Protein AF-B6WT79-F1 (afdb_monomer_lite)

Organism: NCBI:txid411464

pLDDT: mean 93.06, std 8.42, range [44.38, 98.56]

Secondary structure (DSSP, 8-state):
------SEEEEE--TT--EEEE-S--SSTTSEEEEEE-TT-SS--EEPPBTTTEEEEE-TTSS-EEEEEPTTSS-TT-EEEEEE---S-------SSSPP-HHHHHHHHHHHHHHHHHHHHHHHHS----TT----HHHHHHHHHHHHHHHHHHHHHHHHHHHHHHHHHHHHHHHHHHHHHHHHHHHHHHHHT-

Foldseek 3Di:
DDDLFPQKDKDQAAPPDFKDWFQAFDPDFPQKWKKKDAQPDDPDIGTDDEPPAWTWDHDPVRRGTMIGGDPPSDDGRIMMMIGGRQDPDQDDDDDPPDDDPVVSVVVRVSSVVSVVSSVVVVVVPDDDDDPPDPDDPVVVVVVVVVVVVVVVVVVVVVVVVVVVVVVVVVVVVVVVVVVVVVVVVVVVVVVVVD

Structure (mmCIF, N/CA/C/O backbone):
data_AF-B6WT79-F1
#
_entry.id   AF-B6WT79-F1
#
loop_
_atom_site.group_PDB
_atom_site.id
_atom_site.type_symbol
_atom_site.label_atom_id
_atom_site.label_alt_id
_atom_site.label_comp_id
_atom_site.label_asym_id
_atom_site.label_entity_id
_atom_site.label_seq_id
_atom_site.pdb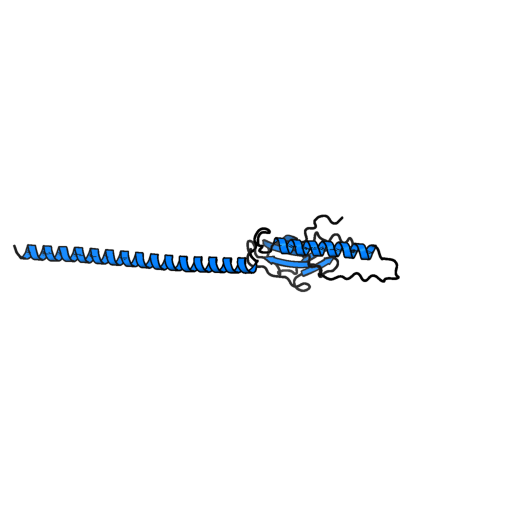x_PDB_ins_code
_atom_site.Cartn_x
_atom_site.Cartn_y
_atom_site.Cartn_z
_atom_site.occupancy
_atom_site.B_iso_or_equiv
_atom_site.auth_seq_id
_atom_site.auth_comp_id
_atom_site.auth_asym_id
_atom_site.auth_atom_id
_atom_site.pdbx_PDB_model_num
ATOM 1 N N . MET A 1 1 ? 4.128 13.963 -24.014 1.00 44.38 1 MET A N 1
ATOM 2 C CA . MET A 1 1 ? 3.237 14.299 -22.878 1.00 44.38 1 MET A CA 1
ATOM 3 C C . MET A 1 1 ? 2.786 12.989 -22.271 1.00 44.38 1 MET A C 1
ATOM 5 O O . MET A 1 1 ? 1.989 12.304 -22.900 1.00 44.38 1 MET A O 1
ATOM 9 N N . ILE A 1 2 ? 3.309 12.625 -21.102 1.00 50.88 2 ILE A N 1
ATOM 10 C CA . ILE A 1 2 ? 2.792 11.475 -20.359 1.00 50.88 2 ILE A CA 1
ATOM 11 C C . ILE A 1 2 ? 1.446 11.916 -19.750 1.00 50.88 2 ILE A C 1
ATOM 13 O O . ILE A 1 2 ? 1.439 12.837 -18.928 1.00 50.88 2 ILE A O 1
ATOM 17 N N . PRO A 1 3 ? 0.292 11.362 -20.172 1.00 58.12 3 PRO A N 1
ATOM 18 C CA . PRO A 1 3 ? -0.975 11.588 -19.472 1.00 58.12 3 PRO A CA 1
ATOM 19 C C . PRO A 1 3 ? -0.857 11.065 -18.035 1.00 58.12 3 PRO A C 1
ATOM 21 O O . PRO A 1 3 ? 0.026 10.265 -17.764 1.00 58.12 3 PRO A O 1
ATOM 24 N N . VAL A 1 4 ? -1.730 11.469 -17.103 1.00 57.84 4 VAL A N 1
ATOM 25 C CA . VAL A 1 4 ? -1.735 10.892 -15.740 1.00 57.84 4 VAL A CA 1
ATOM 26 C C . VAL A 1 4 ? -1.754 9.364 -15.849 1.00 57.84 4 VAL A C 1
ATOM 28 O O . VAL A 1 4 ? -2.774 8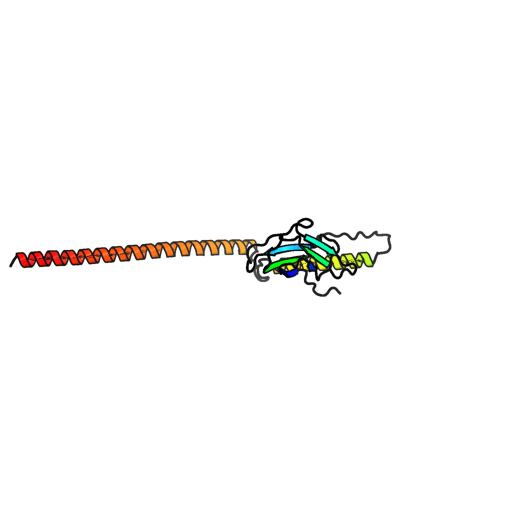.776 -16.216 1.00 57.84 4 VAL A O 1
ATOM 31 N N . GLN A 1 5 ? -0.611 8.727 -15.597 1.00 62.56 5 GLN A N 1
ATOM 32 C CA . GLN A 1 5 ? -0.451 7.297 -15.784 1.00 62.56 5 GLN A CA 1
ATOM 33 C C . GLN A 1 5 ? -0.907 6.643 -14.486 1.00 62.56 5 GLN A C 1
ATOM 35 O O . GLN A 1 5 ? -0.517 7.044 -13.388 1.00 62.56 5 GLN A O 1
ATOM 40 N N . LYS A 1 6 ? -1.797 5.654 -14.589 1.00 76.25 6 LYS A N 1
ATOM 41 C CA . LYS A 1 6 ? -2.096 4.798 -13.442 1.00 76.25 6 LYS A CA 1
ATOM 42 C C . LYS A 1 6 ? -0.824 4.019 -13.129 1.00 76.25 6 LYS A C 1
ATOM 44 O O . LYS A 1 6 ? -0.535 3.074 -13.839 1.00 76.25 6 LYS A O 1
ATOM 49 N N . VAL A 1 7 ? -0.104 4.393 -12.076 1.00 91.88 7 VAL A N 1
ATOM 50 C CA . VAL A 1 7 ? 1.069 3.660 -11.550 1.00 91.88 7 VAL A CA 1
ATOM 51 C C . VAL A 1 7 ? 0.681 2.473 -10.655 1.00 91.88 7 VAL A C 1
ATOM 53 O O . VAL A 1 7 ? 1.536 1.827 -10.064 1.00 91.88 7 VAL A O 1
ATOM 56 N N . LEU A 1 8 ? -0.619 2.186 -10.558 1.00 94.94 8 LEU A N 1
ATOM 57 C CA . LEU A 1 8 ? -1.198 1.063 -9.834 1.00 94.94 8 LEU A CA 1
ATOM 58 C C . LEU A 1 8 ? -2.409 0.533 -10.608 1.00 94.94 8 LEU A C 1
ATOM 60 O O . LEU A 1 8 ? -3.333 1.280 -10.950 1.00 94.94 8 LEU A O 1
ATOM 64 N N . VAL A 1 9 ? -2.428 -0.775 -10.845 1.00 95.81 9 VAL A N 1
ATOM 65 C CA . VAL A 1 9 ? -3.572 -1.502 -11.403 1.00 95.81 9 VAL A CA 1
ATOM 66 C C . VAL A 1 9 ? -3.973 -2.635 -10.465 1.00 95.81 9 VAL A C 1
ATOM 68 O O . VAL A 1 9 ? -3.132 -3.242 -9.804 1.00 95.81 9 VAL A O 1
ATOM 71 N N . ARG A 1 10 ? -5.279 -2.903 -10.387 1.00 96.31 10 ARG A N 1
ATOM 72 C CA . ARG A 1 10 ? -5.834 -4.002 -9.598 1.00 96.31 10 ARG A CA 1
ATOM 73 C C . ARG A 1 10 ? -6.608 -4.958 -10.488 1.00 96.31 10 ARG A C 1
ATOM 75 O O . ARG A 1 10 ? -7.361 -4.513 -11.353 1.00 96.31 10 ARG A O 1
ATOM 82 N N . TYR A 1 11 ? -6.458 -6.247 -10.218 1.00 97.62 11 TYR A N 1
ATOM 83 C CA . TYR A 1 11 ? -7.164 -7.331 -10.888 1.00 97.62 11 TYR A CA 1
ATOM 84 C C . TYR A 1 11 ? -7.840 -8.240 -9.866 1.00 97.62 11 TYR A C 1
ATOM 86 O O . TYR A 1 11 ? -7.349 -8.405 -8.752 1.00 97.62 11 TYR A O 1
ATOM 94 N N . THR A 1 12 ? -8.943 -8.870 -10.261 1.00 97.62 12 THR A N 1
ATOM 95 C CA . THR A 1 12 ? -9.481 -10.030 -9.543 1.00 97.62 12 THR A CA 1
ATOM 96 C C . THR A 1 12 ? -8.892 -11.287 -10.163 1.00 97.62 12 THR A C 1
ATOM 98 O O . THR A 1 12 ? -9.049 -11.524 -11.362 1.00 97.62 12 THR A O 1
ATOM 101 N N . VAL A 1 13 ? -8.206 -12.092 -9.355 1.00 97.75 13 VAL A N 1
ATOM 102 C CA . VAL A 1 13 ? -7.573 -13.326 -9.825 1.00 97.75 13 VAL A CA 1
ATOM 103 C C . VAL A 1 13 ? -8.647 -14.335 -10.200 1.00 97.75 13 VAL A C 1
ATOM 105 O O . VAL A 1 13 ? -9.521 -14.662 -9.400 1.00 97.75 13 VAL A O 1
ATOM 108 N N . THR A 1 14 ? -8.578 -14.840 -11.426 1.00 96.69 14 THR A N 1
ATOM 109 C CA . THR A 1 14 ? -9.485 -15.879 -11.925 1.00 96.69 14 THR A CA 1
ATOM 110 C C . THR A 1 14 ? -8.734 -17.202 -12.004 1.00 96.69 14 THR A C 1
ATOM 112 O O . THR A 1 14 ? -7.553 -17.226 -12.344 1.00 96.69 14 THR A O 1
ATOM 115 N N . ALA A 1 15 ? -9.405 -18.311 -11.686 1.00 94.44 15 ALA A N 1
ATOM 116 C CA . ALA A 1 15 ? -8.795 -19.635 -11.756 1.00 94.44 15 ALA A CA 1
ATOM 117 C C . ALA A 1 15 ? -8.214 -19.903 -13.159 1.00 94.44 15 ALA A C 1
ATOM 119 O O . ALA A 1 15 ? -8.895 -19.706 -14.165 1.00 94.44 15 ALA A O 1
ATOM 120 N N . GLY A 1 16 ? -6.950 -20.331 -13.216 1.00 93.12 16 GLY A N 1
ATOM 121 C CA . GLY A 1 16 ? -6.231 -20.612 -14.463 1.00 93.12 16 GLY A CA 1
ATOM 122 C C . GLY A 1 16 ? -5.691 -19.385 -15.213 1.00 93.12 16 GLY A C 1
ATOM 123 O O . GLY A 1 16 ? -4.993 -19.559 -16.209 1.00 93.12 16 GLY A O 1
ATOM 124 N N . VAL A 1 17 ? -5.962 -18.157 -14.753 1.00 97.50 17 VAL A N 1
ATOM 125 C CA . VAL A 1 17 ? -5.392 -16.931 -15.336 1.00 97.50 17 VAL A CA 1
ATOM 126 C C . VAL A 1 17 ? -4.139 -16.534 -14.563 1.00 97.50 17 VAL A C 1
ATOM 128 O O . VAL A 1 17 ? -4.210 -16.111 -13.408 1.00 97.50 17 VAL A O 1
ATOM 131 N N . LEU A 1 18 ? -2.985 -16.647 -15.220 1.00 97.94 18 LEU A N 1
ATOM 132 C CA . LEU A 1 18 ? -1.682 -16.315 -14.634 1.00 97.94 18 LEU A CA 1
ATOM 133 C C . LEU A 1 18 ? -1.069 -15.036 -15.211 1.00 97.94 18 LEU A C 1
ATOM 135 O O . LEU A 1 18 ? -0.107 -14.522 -14.652 1.00 97.94 18 LEU A O 1
ATOM 139 N N . GLU A 1 19 ? -1.615 -14.509 -16.303 1.00 98.12 19 GLU A N 1
ATOM 140 C CA . GLU A 1 19 ? -1.054 -13.363 -17.011 1.00 98.12 19 GLU A CA 1
ATOM 141 C C . GLU A 1 19 ? -1.882 -12.095 -16.792 1.00 98.12 19 GLU A C 1
ATOM 143 O O . GLU A 1 19 ? -3.091 -12.079 -17.025 1.00 98.12 19 GLU A O 1
ATOM 148 N N . TYR A 1 20 ? -1.212 -11.018 -16.388 1.00 98.19 20 TYR A N 1
ATOM 149 C CA . TYR A 1 20 ? -1.830 -9.743 -16.039 1.00 98.19 20 TYR A CA 1
ATOM 150 C C . TYR A 1 20 ? -1.084 -8.595 -16.715 1.00 98.19 20 TYR A C 1
ATOM 152 O O . TYR A 1 20 ? 0.143 -8.504 -16.642 1.00 98.19 20 TYR A O 1
ATOM 160 N N . ALA A 1 21 ? -1.819 -7.711 -17.389 1.00 96.62 21 ALA A N 1
ATOM 161 C CA . ALA A 1 21 ? -1.228 -6.586 -18.106 1.00 96.62 21 ALA A CA 1
ATOM 162 C C . ALA A 1 21 ? -0.718 -5.502 -17.142 1.00 96.62 21 ALA A C 1
ATOM 164 O O . ALA A 1 21 ? -1.323 -5.229 -16.103 1.00 96.62 21 ALA A O 1
ATOM 165 N N . VAL A 1 22 ? 0.365 -4.835 -17.525 1.00 95.69 22 VAL A N 1
ATOM 166 C CA . VAL A 1 22 ? 0.908 -3.664 -16.835 1.00 95.69 22 VAL A CA 1
ATOM 167 C C . VAL A 1 22 ? 0.682 -2.447 -17.737 1.00 95.69 22 VAL A C 1
ATOM 169 O O . VAL A 1 22 ? 1.324 -2.364 -18.782 1.00 95.69 22 VAL A O 1
ATOM 172 N N . PRO A 1 23 ? -0.250 -1.533 -17.393 1.00 91.81 23 PRO A N 1
ATOM 173 C CA . PRO A 1 23 ? -0.690 -0.447 -18.277 1.00 91.81 23 PRO A CA 1
ATOM 174 C C . PRO A 1 23 ? 0.146 0.841 -18.142 1.00 91.81 23 PRO A C 1
ATOM 176 O O . PRO A 1 23 ? -0.327 1.929 -18.477 1.00 91.81 23 PRO A O 1
ATOM 179 N N . PHE A 1 24 ? 1.348 0.740 -17.584 1.00 90.06 24 PHE A N 1
ATOM 180 C CA . PHE A 1 24 ? 2.274 1.846 -17.362 1.00 90.06 24 PHE A CA 1
ATOM 181 C C . PHE A 1 24 ? 3.686 1.425 -17.760 1.00 90.06 24 PHE A C 1
ATOM 183 O O . PHE A 1 24 ? 3.981 0.230 -17.769 1.00 90.06 24 PHE A O 1
ATOM 190 N N . ALA A 1 25 ? 4.528 2.400 -18.106 1.00 89.62 25 ALA A N 1
ATOM 191 C CA . ALA A 1 25 ? 5.857 2.155 -18.659 1.00 89.62 25 ALA A CA 1
ATOM 192 C C . ALA A 1 25 ? 6.739 1.333 -17.706 1.00 89.62 25 ALA A C 1
ATOM 194 O O . ALA A 1 25 ? 6.666 1.481 -16.487 1.00 89.62 25 ALA A O 1
ATOM 195 N N . LEU A 1 26 ? 7.572 0.467 -18.281 1.00 91.69 26 LEU A N 1
ATOM 196 C CA . LEU A 1 26 ? 8.563 -0.340 -17.572 1.00 91.69 26 LEU A CA 1
ATOM 197 C C . LEU A 1 26 ? 9.909 -0.162 -18.269 1.00 91.69 26 LEU A C 1
ATOM 199 O O . LEU A 1 26 ? 9.985 -0.320 -19.485 1.00 91.69 26 LEU A O 1
ATOM 203 N N . TYR A 1 27 ? 10.959 0.130 -17.508 1.00 90.75 27 TYR A N 1
ATOM 204 C CA . TYR A 1 27 ? 12.332 0.278 -18.005 1.00 90.75 27 TYR A CA 1
ATOM 205 C C . TYR A 1 27 ? 13.167 -0.975 -17.718 1.00 90.75 27 TYR A C 1
ATOM 207 O O . TYR A 1 27 ? 14.141 -1.263 -18.410 1.00 90.75 27 TYR A O 1
ATOM 215 N N . GLY A 1 28 ? 12.734 -1.775 -16.747 1.00 92.25 28 GLY A N 1
ATOM 216 C CA . GLY A 1 28 ? 13.284 -3.079 -16.429 1.00 92.25 28 GLY A CA 1
ATOM 217 C C . GLY A 1 28 ? 12.255 -4.001 -15.784 1.00 92.25 28 GLY A C 1
ATOM 218 O O . GLY A 1 28 ? 11.166 -3.605 -15.374 1.00 92.25 28 GLY A O 1
ATOM 219 N N . THR A 1 29 ? 12.616 -5.276 -15.658 1.00 94.62 29 THR A N 1
ATOM 220 C CA . THR A 1 29 ? 11.757 -6.293 -15.028 1.00 94.62 29 THR A CA 1
ATOM 221 C C . THR A 1 29 ? 11.575 -6.088 -13.522 1.00 94.62 29 THR A C 1
ATOM 223 O O . THR A 1 29 ? 10.706 -6.720 -12.935 1.00 94.62 29 THR A O 1
ATOM 226 N N . GLY A 1 30 ? 12.407 -5.248 -12.897 1.00 94.12 30 GLY A N 1
ATOM 227 C CA . GLY A 1 30 ? 12.324 -4.888 -11.479 1.00 94.12 30 GLY A CA 1
ATOM 228 C C . GLY A 1 30 ? 11.445 -3.671 -11.185 1.00 94.12 30 GLY A C 1
ATOM 229 O O . GLY A 1 30 ? 11.251 -3.347 -10.022 1.00 94.12 30 GLY A O 1
ATOM 230 N N . ASP A 1 31 ? 10.887 -3.018 -12.206 1.00 94.62 31 ASP A N 1
ATOM 231 C CA . ASP A 1 31 ? 10.123 -1.773 -12.045 1.00 94.62 31 ASP A CA 1
ATOM 232 C C . ASP A 1 31 ? 8.667 -2.004 -11.618 1.00 94.62 31 ASP A C 1
ATOM 234 O O . ASP A 1 31 ? 7.814 -1.129 -11.777 1.00 94.62 31 ASP A O 1
ATOM 238 N N . VAL A 1 32 ? 8.360 -3.183 -11.076 1.00 96.25 32 VAL A N 1
ATOM 239 C CA . VAL A 1 32 ? 7.046 -3.505 -10.525 1.00 96.25 32 VAL A CA 1
ATOM 240 C C . VAL A 1 32 ? 7.166 -4.169 -9.166 1.00 96.25 32 VAL A C 1
ATOM 242 O O . VAL A 1 32 ? 8.026 -5.016 -8.940 1.00 96.25 32 VAL A O 1
ATOM 245 N N . ASN A 1 33 ? 6.224 -3.835 -8.296 1.00 97.38 33 ASN A N 1
ATOM 246 C CA . ASN A 1 33 ? 5.908 -4.603 -7.107 1.00 97.38 33 ASN A CA 1
ATOM 247 C C . ASN A 1 33 ? 4.549 -5.265 -7.304 1.00 97.38 33 ASN A C 1
ATOM 249 O O . ASN A 1 33 ? 3.604 -4.645 -7.797 1.00 97.38 33 ASN A O 1
ATOM 253 N N . VAL A 1 34 ? 4.450 -6.530 -6.908 1.00 98.44 34 VAL A N 1
ATOM 254 C CA . VAL A 1 34 ? 3.214 -7.303 -7.013 1.00 98.44 34 VAL A CA 1
ATOM 255 C C . VAL A 1 34 ? 2.826 -7.780 -5.625 1.00 98.44 34 VAL A C 1
ATOM 257 O O . VAL A 1 34 ? 3.629 -8.391 -4.920 1.00 98.44 34 VAL A O 1
ATOM 260 N N . SER A 1 35 ? 1.590 -7.510 -5.232 1.00 98.31 35 SER A N 1
ATOM 261 C CA . SER A 1 35 ? 1.020 -7.980 -3.974 1.00 98.31 35 SER A CA 1
ATOM 262 C C . SER A 1 35 ? -0.397 -8.492 -4.185 1.00 98.31 35 SER A C 1
ATOM 264 O O . SER A 1 35 ? -1.032 -8.229 -5.209 1.00 98.31 35 SER A O 1
ATOM 266 N N . TRP A 1 36 ? -0.910 -9.249 -3.222 1.00 98.50 36 TRP A N 1
ATOM 267 C CA . TRP A 1 36 ? -2.307 -9.660 -3.229 1.00 98.50 36 TRP A CA 1
ATOM 268 C C . TRP A 1 36 ? -2.922 -9.633 -1.836 1.00 98.50 36 TRP A C 1
ATOM 270 O O . TRP A 1 36 ? -2.233 -9.809 -0.834 1.00 98.50 36 TRP A O 1
ATOM 280 N N . ALA A 1 37 ? -4.236 -9.449 -1.791 1.00 98.31 37 ALA A N 1
ATOM 281 C CA . ALA A 1 37 ? -5.049 -9.579 -0.589 1.00 98.31 37 ALA A CA 1
ATOM 282 C C . ALA A 1 37 ? -6.191 -10.565 -0.845 1.00 98.31 37 ALA A C 1
ATOM 284 O O . ALA A 1 37 ? -6.699 -10.670 -1.973 1.00 98.31 37 ALA A O 1
ATOM 285 N N . ALA A 1 38 ? -6.591 -11.302 0.192 1.00 97.31 38 ALA A N 1
ATOM 286 C CA . ALA A 1 38 ? -7.744 -12.188 0.108 1.00 97.31 38 ALA A CA 1
ATOM 287 C C . ALA A 1 38 ? -9.008 -11.396 -0.268 1.00 97.31 38 ALA A C 1
ATOM 289 O O . ALA A 1 38 ? -9.092 -10.183 -0.068 1.00 97.31 38 ALA A O 1
ATOM 290 N N . ALA A 1 39 ? -10.001 -12.073 -0.846 1.00 93.50 39 ALA A N 1
ATOM 291 C CA . ALA A 1 39 ? -11.236 -11.422 -1.269 1.00 93.50 39 ALA A CA 1
ATOM 292 C C . ALA A 1 39 ? -11.897 -10.679 -0.092 1.00 93.50 39 ALA A C 1
ATOM 294 O O . ALA A 1 39 ? -12.300 -11.296 0.891 1.00 93.50 39 ALA A O 1
ATOM 295 N N . GLY A 1 40 ? -12.008 -9.353 -0.200 1.00 90.19 40 GLY A N 1
ATOM 296 C CA . GLY A 1 40 ? -12.605 -8.502 0.833 1.00 90.19 40 GLY A CA 1
ATOM 297 C C . GLY A 1 40 ? -11.677 -8.114 1.989 1.00 90.19 40 GLY A C 1
ATOM 298 O O . GLY A 1 40 ? -12.076 -7.265 2.786 1.00 90.19 40 GLY A O 1
ATOM 299 N N . ASP A 1 41 ? -10.459 -8.657 2.059 1.00 93.75 41 ASP A N 1
ATOM 300 C CA . ASP A 1 41 ? -9.453 -8.222 3.028 1.00 93.75 41 ASP A CA 1
ATOM 301 C C . ASP A 1 41 ? -8.928 -6.830 2.649 1.00 93.75 41 ASP A C 1
ATOM 303 O O . ASP A 1 41 ? -8.599 -6.549 1.493 1.00 93.75 41 ASP A O 1
ATOM 307 N N . LYS A 1 42 ? -8.912 -5.937 3.636 1.00 88.38 42 LYS A N 1
ATOM 308 C CA . LYS A 1 42 ? -8.459 -4.546 3.513 1.00 88.38 42 LYS A CA 1
ATOM 309 C C . LYS A 1 42 ? -7.329 -4.213 4.479 1.00 88.38 42 LYS A C 1
ATOM 311 O O . LYS A 1 42 ? -6.812 -3.100 4.429 1.00 88.38 42 LYS A O 1
ATOM 316 N N . GLU A 1 43 ? -6.988 -5.139 5.365 1.00 91.88 43 GLU A N 1
ATOM 317 C CA . GLU A 1 43 ? -6.031 -4.927 6.445 1.00 91.88 43 GLU A CA 1
ATOM 318 C C . GLU A 1 43 ? -4.707 -5.608 6.136 1.00 91.88 43 GLU A C 1
ATOM 320 O O . GLU A 1 43 ? -3.649 -5.065 6.451 1.00 91.88 43 GLU A O 1
ATOM 325 N N . THR A 1 44 ? -4.756 -6.771 5.480 1.00 94.62 44 THR A N 1
ATOM 326 C CA . THR A 1 44 ? -3.558 -7.540 5.164 1.00 94.62 44 THR A CA 1
ATOM 327 C C . THR A 1 44 ? -3.366 -7.721 3.665 1.00 94.62 44 THR A C 1
ATOM 329 O O . THR A 1 44 ? -4.307 -7.810 2.877 1.00 94.62 44 THR A O 1
ATOM 332 N N . GLN A 1 45 ? -2.100 -7.755 3.263 1.00 96.56 45 GLN A N 1
ATOM 333 C CA . GLN A 1 45 ? -1.689 -8.143 1.923 1.00 96.56 45 GLN A CA 1
ATOM 334 C C . GLN A 1 45 ? -0.365 -8.901 1.992 1.00 96.56 45 GLN A C 1
ATOM 336 O O . GLN A 1 45 ? 0.438 -8.699 2.902 1.00 96.56 45 GLN A O 1
ATOM 341 N N . THR A 1 46 ? -0.132 -9.752 1.001 1.00 98.06 46 THR A N 1
ATOM 342 C CA . THR A 1 46 ? 1.107 -10.505 0.819 1.00 98.06 46 THR A CA 1
ATOM 343 C C . THR A 1 46 ? 1.867 -9.945 -0.373 1.00 98.06 46 THR A C 1
ATOM 345 O O . THR A 1 46 ? 1.339 -9.913 -1.485 1.00 98.06 46 THR A O 1
ATOM 348 N N . THR A 1 47 ? 3.113 -9.531 -0.154 1.00 98.00 47 THR A N 1
ATOM 349 C CA . THR A 1 47 ? 4.035 -9.156 -1.234 1.00 98.00 47 THR A CA 1
ATOM 350 C C . THR A 1 47 ? 4.611 -10.411 -1.876 1.00 98.00 47 THR A C 1
ATOM 352 O O . THR A 1 47 ? 5.087 -11.303 -1.175 1.00 98.00 47 THR A O 1
ATOM 355 N N . LEU A 1 48 ? 4.578 -10.473 -3.204 1.00 98.44 48 LEU A N 1
ATOM 356 C CA . LEU A 1 48 ? 5.156 -11.564 -3.978 1.00 98.44 48 LEU A CA 1
ATOM 357 C C . LEU A 1 48 ? 6.631 -11.286 -4.280 1.00 98.44 48 LEU A C 1
ATOM 359 O O . LEU A 1 48 ? 7.023 -10.147 -4.541 1.00 98.44 48 LEU A O 1
ATOM 363 N N . ALA A 1 49 ? 7.447 -12.336 -4.291 1.00 97.81 49 ALA A N 1
ATOM 364 C CA . ALA A 1 49 ? 8.858 -12.249 -4.634 1.00 97.81 49 ALA A CA 1
ATOM 365 C C . ALA A 1 49 ? 9.081 -12.421 -6.155 1.00 97.81 49 ALA A C 1
ATOM 367 O O . ALA A 1 49 ? 8.662 -13.434 -6.732 1.00 97.81 49 ALA A O 1
ATOM 368 N N . PRO A 1 50 ? 9.758 -11.472 -6.831 1.00 96.56 50 PRO A N 1
ATOM 369 C CA . PRO A 1 50 ? 10.086 -11.610 -8.248 1.00 96.56 50 PRO A CA 1
ATOM 370 C C . PRO A 1 50 ? 11.002 -12.819 -8.489 1.00 96.56 50 PRO A C 1
ATOM 372 O O . PRO A 1 50 ? 11.879 -13.136 -7.687 1.00 96.56 50 PRO A O 1
ATOM 375 N N . GLY A 1 51 ? 10.798 -13.512 -9.608 1.00 95.25 51 GLY A N 1
ATOM 376 C CA . GLY A 1 51 ? 11.530 -14.717 -10.003 1.00 95.25 51 GLY A CA 1
ATOM 377 C C . GLY A 1 51 ? 10.956 -16.017 -9.431 1.00 95.25 51 GLY A C 1
ATOM 378 O O . GLY A 1 51 ? 10.888 -17.005 -10.160 1.00 95.25 51 GLY A O 1
ATOM 379 N N . SER A 1 52 ? 10.507 -16.032 -8.170 1.00 96.62 52 SER A N 1
ATOM 380 C CA . SER A 1 52 ? 9.899 -17.224 -7.552 1.00 96.62 52 SER A CA 1
ATOM 381 C C . SER A 1 52 ? 8.375 -17.241 -7.626 1.00 96.62 52 SER A C 1
ATOM 383 O O . SER A 1 52 ? 7.786 -18.299 -7.849 1.00 96.62 52 SER A O 1
ATOM 385 N N . ASP A 1 53 ? 7.736 -16.090 -7.417 1.00 98.19 53 ASP A N 1
ATOM 386 C CA . ASP A 1 53 ? 6.276 -15.987 -7.354 1.00 98.19 53 ASP A CA 1
ATOM 387 C C . ASP A 1 53 ? 5.679 -15.381 -8.624 1.00 98.19 53 ASP A C 1
ATOM 389 O O . ASP A 1 53 ? 4.526 -15.657 -8.953 1.00 98.19 53 ASP A O 1
ATOM 393 N N . TYR A 1 54 ? 6.456 -14.578 -9.352 1.00 98.56 54 TYR A N 1
ATOM 394 C CA . TYR A 1 54 ? 6.068 -14.034 -10.649 1.00 98.56 54 TYR A CA 1
ATOM 395 C C . TYR A 1 54 ? 7.283 -13.667 -11.508 1.00 98.56 54 TYR A C 1
ATOM 397 O O . TYR A 1 54 ? 8.391 -13.480 -11.007 1.00 98.56 54 TYR A O 1
ATOM 405 N N . SER A 1 55 ? 7.065 -13.521 -12.812 1.00 98.19 55 SER A N 1
ATOM 406 C CA . SER A 1 55 ? 8.019 -12.955 -13.768 1.00 98.19 55 SER A CA 1
ATOM 407 C C . SER A 1 55 ? 7.408 -11.768 -14.512 1.00 98.19 55 SER A C 1
ATOM 409 O O . SER A 1 55 ? 6.187 -11.595 -14.540 1.00 98.19 55 SER A O 1
ATOM 411 N N . VAL A 1 56 ? 8.260 -10.931 -15.107 1.00 98.12 56 VAL A N 1
ATOM 412 C CA . VAL A 1 56 ? 7.852 -9.706 -15.804 1.00 98.12 56 VAL A CA 1
ATOM 413 C C . VAL A 1 56 ? 8.384 -9.735 -17.225 1.00 98.12 56 VAL A C 1
ATOM 415 O O . VAL A 1 56 ? 9.561 -10.003 -17.453 1.00 98.12 56 VAL A O 1
ATOM 418 N N . THR A 1 57 ? 7.517 -9.444 -18.188 1.00 96.88 57 THR A N 1
ATOM 419 C CA . THR A 1 57 ? 7.894 -9.178 -19.578 1.00 96.88 57 THR A CA 1
ATOM 420 C C . THR A 1 57 ? 7.682 -7.701 -19.864 1.00 96.88 57 THR A C 1
ATOM 422 O O . THR A 1 57 ? 6.568 -7.211 -19.703 1.00 96.88 57 THR A O 1
ATOM 425 N N . VAL A 1 58 ? 8.729 -7.009 -20.307 1.00 94.69 58 VAL A N 1
ATOM 426 C CA . VAL A 1 58 ? 8.666 -5.604 -20.734 1.00 94.69 58 VAL A CA 1
ATOM 427 C C . VAL A 1 58 ? 8.390 -5.548 -22.236 1.00 94.69 58 VAL A C 1
ATOM 429 O O . VAL A 1 58 ? 9.001 -6.292 -23.011 1.00 94.69 58 VAL A O 1
ATOM 432 N N . PHE A 1 59 ? 7.456 -4.700 -22.661 1.00 92.19 59 PHE A N 1
ATOM 433 C CA . PHE A 1 59 ? 7.176 -4.496 -24.079 1.00 92.19 59 PHE A CA 1
ATOM 434 C C . PHE A 1 59 ? 8.202 -3.553 -24.707 1.00 92.19 59 PHE A C 1
ATOM 436 O O . PHE A 1 59 ? 8.612 -2.562 -24.113 1.00 92.19 59 PHE A O 1
ATOM 443 N N . ARG A 1 60 ? 8.619 -3.863 -25.941 1.00 82.75 60 ARG A N 1
ATOM 444 C CA . ARG A 1 60 ? 9.673 -3.112 -26.650 1.00 82.75 60 ARG A CA 1
ATOM 445 C C . ARG A 1 60 ? 9.268 -1.693 -27.041 1.00 82.75 60 ARG A C 1
ATOM 447 O O . ARG A 1 60 ? 10.136 -0.889 -27.346 1.00 82.75 60 ARG A O 1
ATOM 454 N N . ASP A 1 61 ? 7.972 -1.413 -27.075 1.00 80.31 61 ASP A N 1
ATOM 455 C CA . ASP A 1 61 ? 7.419 -0.092 -27.371 1.00 80.31 61 ASP A CA 1
ATOM 456 C C . ASP A 1 61 ? 7.275 0.786 -26.117 1.00 80.31 61 ASP A C 1
ATOM 458 O O . ASP A 1 61 ? 6.721 1.879 -26.203 1.00 80.31 61 ASP A O 1
ATOM 462 N N . MET A 1 62 ? 7.755 0.310 -24.958 1.00 70.81 62 MET A N 1
ATOM 463 C CA . MET A 1 62 ? 7.715 1.006 -23.667 1.00 70.81 62 MET A CA 1
ATOM 464 C C . MET A 1 62 ? 6.297 1.374 -23.200 1.00 70.81 62 MET A C 1
ATOM 466 O O . MET A 1 62 ? 6.124 2.171 -22.279 1.00 70.81 62 MET A O 1
ATOM 470 N N . THR A 1 63 ? 5.260 0.756 -23.779 1.00 79.75 63 THR A N 1
ATOM 471 C CA . THR A 1 63 ? 3.859 0.980 -23.378 1.00 79.75 63 THR A CA 1
ATOM 472 C C . THR A 1 63 ? 3.478 0.243 -22.092 1.00 79.75 63 THR A C 1
ATOM 474 O O . THR A 1 63 ? 2.402 0.472 -21.537 1.00 79.75 63 THR A O 1
ATOM 477 N N . GLY A 1 64 ? 4.378 -0.613 -21.602 1.00 89.38 64 GLY A N 1
ATOM 478 C CA . GLY A 1 64 ? 4.285 -1.306 -20.330 1.00 89.38 64 GLY A CA 1
ATOM 479 C C . GLY A 1 64 ? 4.775 -2.737 -20.433 1.00 89.38 64 GLY A C 1
ATOM 480 O O . GLY A 1 64 ? 5.883 -2.996 -20.908 1.00 89.38 64 GLY A O 1
ATOM 481 N N . GLY A 1 65 ? 3.968 -3.683 -19.967 1.00 94.12 65 GLY A N 1
ATOM 482 C CA . GLY A 1 65 ? 4.382 -5.076 -19.959 1.00 94.12 65 GLY A CA 1
ATOM 483 C C . GLY A 1 65 ? 3.342 -6.041 -19.427 1.00 94.12 65 GLY A C 1
ATOM 484 O O . GLY A 1 65 ? 2.135 -5.797 -19.468 1.00 94.12 65 GLY A O 1
ATOM 485 N N . LYS A 1 66 ? 3.829 -7.173 -18.928 1.00 97.00 66 LYS A N 1
ATOM 486 C CA . LYS A 1 66 ? 3.007 -8.262 -18.410 1.00 97.00 66 LYS A CA 1
ATOM 487 C C . LYS A 1 66 ? 3.661 -8.897 -17.194 1.00 97.00 66 LYS A C 1
ATOM 489 O O . LYS A 1 66 ? 4.834 -9.261 -17.251 1.00 97.00 66 LYS A O 1
ATOM 494 N N . VAL A 1 67 ? 2.886 -9.079 -16.133 1.00 98.38 67 VAL A N 1
ATOM 495 C CA . VAL A 1 67 ? 3.236 -9.928 -14.992 1.00 98.38 67 VAL A CA 1
ATOM 496 C C . VAL A 1 67 ? 2.673 -11.321 -15.246 1.00 98.38 67 VAL A C 1
ATOM 498 O O . VAL A 1 67 ? 1.501 -11.461 -15.593 1.00 98.38 67 VAL A O 1
ATOM 501 N N . THR A 1 68 ? 3.501 -12.346 -15.070 1.00 98.50 68 THR A N 1
ATOM 502 C CA . THR A 1 68 ? 3.090 -13.754 -15.127 1.00 98.50 68 THR A CA 1
ATOM 503 C C . THR A 1 68 ? 3.298 -14.382 -13.759 1.00 98.50 68 THR A C 1
ATOM 505 O O . THR A 1 68 ? 4.435 -14.499 -13.308 1.00 98.50 68 THR A O 1
ATOM 508 N N . LEU A 1 69 ? 2.215 -14.758 -13.087 1.00 98.56 69 LEU A N 1
ATOM 509 C CA . LEU A 1 69 ? 2.255 -15.422 -11.787 1.00 98.56 69 LEU A CA 1
ATOM 510 C C . LEU A 1 69 ? 2.726 -16.872 -11.935 1.00 98.56 69 LEU A C 1
ATOM 512 O O . LEU A 1 69 ? 2.375 -17.554 -12.899 1.00 98.56 69 LEU A O 1
ATOM 516 N N . ALA A 1 70 ? 3.476 -17.365 -10.954 1.00 97.62 70 ALA A N 1
ATOM 517 C CA . ALA A 1 70 ? 3.679 -18.797 -10.796 1.00 97.62 70 ALA A CA 1
ATOM 518 C C . ALA A 1 70 ? 2.384 -19.459 -10.291 1.00 97.62 70 ALA A C 1
ATOM 520 O O . ALA A 1 70 ? 1.611 -18.868 -9.530 1.00 97.62 70 ALA A O 1
ATOM 521 N N . ASP A 1 71 ? 2.144 -20.693 -10.733 1.00 95.75 71 ASP A N 1
ATOM 522 C CA . ASP A 1 71 ? 0.906 -21.407 -10.427 1.00 95.75 71 ASP A CA 1
ATOM 523 C C . ASP A 1 71 ? 0.723 -21.627 -8.915 1.00 95.75 71 ASP A C 1
ATOM 525 O O . ASP A 1 71 ? 1.681 -21.855 -8.172 1.00 95.75 71 ASP A O 1
ATOM 529 N N . GLY A 1 72 ? -0.521 -21.509 -8.450 1.00 93.75 72 GLY A N 1
ATOM 530 C CA . GLY A 1 72 ? -0.892 -21.676 -7.041 1.00 93.75 72 GLY A CA 1
ATOM 531 C C . GLY A 1 72 ? -0.399 -20.594 -6.068 1.00 93.75 72 GLY A C 1
ATOM 532 O O . GLY A 1 72 ? -0.676 -20.703 -4.875 1.00 93.75 72 GLY A O 1
ATOM 533 N N . LYS A 1 73 ? 0.305 -19.546 -6.524 1.00 95.44 73 LYS A N 1
ATOM 534 C CA . LYS A 1 73 ? 0.830 -18.486 -5.636 1.00 95.44 73 LYS A CA 1
ATOM 535 C C . LYS A 1 73 ? -0.215 -17.508 -5.130 1.00 95.44 73 LYS A C 1
ATOM 537 O O . LYS A 1 73 ? -0.076 -16.986 -4.026 1.00 95.44 73 LYS A O 1
ATOM 542 N N . VAL A 1 74 ? -1.242 -17.252 -5.934 1.00 97.50 74 VAL A N 1
ATOM 543 C CA . VAL A 1 74 ? -2.322 -16.329 -5.590 1.00 97.50 74 VAL A CA 1
ATOM 544 C C . VAL A 1 74 ? -3.654 -17.059 -5.747 1.00 97.50 74 VAL A C 1
ATOM 546 O O . VAL A 1 74 ? -3.921 -17.594 -6.826 1.00 97.50 74 VAL A O 1
ATOM 549 N N . PRO A 1 75 ? -4.494 -17.123 -4.699 1.00 96.25 75 PRO A N 1
ATOM 550 C CA . PRO A 1 75 ? -5.758 -17.838 -4.775 1.00 96.25 75 PRO A CA 1
ATOM 551 C C . PRO A 1 75 ? -6.752 -17.121 -5.697 1.00 96.25 75 PRO A C 1
ATOM 553 O O . PRO A 1 75 ? -6.800 -15.892 -5.766 1.00 96.25 75 PRO A O 1
ATOM 556 N N . ALA A 1 76 ? -7.597 -17.894 -6.381 1.00 97.00 76 ALA A N 1
ATOM 557 C CA . ALA A 1 76 ? -8.700 -17.337 -7.158 1.00 97.00 76 ALA A CA 1
ATOM 558 C C . ALA A 1 76 ? -9.649 -16.520 -6.261 1.00 97.00 76 ALA A C 1
ATOM 560 O O . ALA A 1 76 ? -9.919 -16.886 -5.118 1.00 97.00 76 ALA A O 1
ATOM 561 N N . GLY A 1 77 ? -10.151 -15.403 -6.784 1.00 96.88 77 GLY A N 1
ATOM 562 C CA . GLY A 1 77 ? -10.964 -14.428 -6.058 1.00 96.88 77 GLY A CA 1
ATOM 563 C C . GLY A 1 77 ? -10.159 -13.365 -5.303 1.00 96.88 77 GLY A C 1
ATOM 564 O O . GLY A 1 77 ? -10.736 -12.352 -4.911 1.00 96.88 77 GLY A O 1
ATOM 565 N N . ALA A 1 78 ? -8.843 -13.540 -5.131 1.00 98.00 78 ALA A N 1
ATOM 566 C CA . ALA A 1 78 ? -7.988 -12.518 -4.533 1.00 98.00 78 ALA A CA 1
ATOM 567 C C . ALA A 1 78 ? -7.949 -11.230 -5.365 1.00 98.00 78 ALA A C 1
ATOM 569 O O . ALA A 1 78 ? -8.097 -11.249 -6.592 1.00 98.00 78 ALA A O 1
ATOM 570 N N . THR A 1 79 ? -7.682 -10.112 -4.691 1.00 98.12 79 THR A N 1
ATOM 571 C CA . THR A 1 79 ? -7.314 -8.863 -5.363 1.00 98.12 79 THR A CA 1
ATOM 572 C C . THR A 1 79 ? -5.805 -8.844 -5.553 1.00 98.12 79 THR A C 1
ATOM 574 O O . THR A 1 79 ? -5.071 -8.804 -4.572 1.00 98.12 79 THR A O 1
ATOM 577 N N . LEU A 1 80 ? -5.351 -8.858 -6.804 1.00 98.38 80 LEU A N 1
ATOM 578 C CA . LEU A 1 80 ? -3.954 -8.672 -7.186 1.00 98.38 80 LEU A CA 1
ATOM 579 C C . LEU A 1 80 ? -3.704 -7.185 -7.441 1.00 98.38 80 LEU A C 1
ATOM 581 O O . LEU A 1 80 ? -4.442 -6.567 -8.210 1.00 98.38 80 LEU A O 1
ATOM 585 N N . ALA A 1 81 ? -2.668 -6.619 -6.836 1.00 97.62 81 ALA A N 1
ATOM 586 C CA . ALA A 1 81 ? -2.185 -5.274 -7.110 1.00 97.62 81 ALA A CA 1
ATOM 587 C C . ALA A 1 81 ? -0.828 -5.351 -7.816 1.00 97.62 81 ALA A C 1
ATOM 589 O O . ALA A 1 81 ? 0.060 -6.091 -7.394 1.00 97.62 81 ALA A O 1
ATOM 590 N N . ILE A 1 82 ? -0.684 -4.588 -8.898 1.00 98.12 82 ILE A N 1
ATOM 591 C CA . ILE A 1 82 ? 0.588 -4.389 -9.595 1.00 98.12 82 ILE A CA 1
ATOM 592 C C . ILE A 1 82 ? 0.878 -2.894 -9.563 1.00 98.12 82 ILE A C 1
ATOM 594 O O . ILE A 1 82 ? 0.130 -2.096 -10.136 1.00 98.12 82 ILE A O 1
ATOM 598 N N . GLU A 1 83 ? 1.945 -2.535 -8.864 1.00 96.88 83 GLU A N 1
ATOM 599 C CA . GLU A 1 83 ? 2.378 -1.164 -8.613 1.00 96.88 83 GLU A CA 1
ATOM 600 C C . GLU A 1 83 ? 3.710 -0.900 -9.305 1.00 96.88 83 GLU A C 1
ATOM 602 O O . GLU A 1 83 ? 4.573 -1.773 -9.362 1.00 96.88 83 GLU A O 1
ATOM 607 N N . SER A 1 84 ? 3.883 0.312 -9.818 1.00 95.56 84 SER A N 1
ATOM 608 C CA . SER A 1 84 ? 5.148 0.780 -10.367 1.00 95.56 84 SER A CA 1
ATOM 609 C C . SER A 1 84 ? 6.175 0.937 -9.247 1.00 95.56 84 SER A C 1
ATOM 611 O O . SER A 1 84 ? 5.900 1.559 -8.220 1.00 95.56 84 SER A O 1
ATOM 613 N N . ALA A 1 85 ? 7.364 0.382 -9.452 1.00 96.12 85 ALA A N 1
ATOM 614 C CA . ALA A 1 85 ? 8.450 0.331 -8.478 1.00 96.12 85 ALA A CA 1
ATOM 615 C C . ALA A 1 85 ? 9.786 0.779 -9.085 1.00 96.12 85 ALA A C 1
ATOM 617 O O . ALA A 1 85 ? 10.846 0.292 -8.695 1.00 96.12 85 ALA A O 1
ATOM 618 N N . VAL A 1 86 ? 9.739 1.717 -10.037 1.00 94.38 86 VAL A N 1
ATOM 619 C CA . VAL A 1 86 ? 10.940 2.304 -10.635 1.00 94.38 86 VAL A CA 1
ATOM 620 C C . VAL A 1 86 ? 11.821 2.873 -9.511 1.00 94.38 86 VAL A C 1
ATOM 622 O O . VAL A 1 86 ? 11.323 3.690 -8.721 1.00 94.38 86 VAL A O 1
ATOM 625 N N . PRO A 1 87 ? 13.107 2.477 -9.421 1.00 95.00 87 PRO A N 1
ATOM 626 C CA . PRO A 1 87 ? 14.019 2.978 -8.398 1.00 95.00 87 PRO A CA 1
ATOM 627 C C . PRO A 1 87 ? 14.137 4.504 -8.429 1.00 95.00 87 PRO A C 1
ATOM 629 O O . PRO A 1 87 ? 14.258 5.097 -9.495 1.00 95.00 87 PRO A O 1
ATOM 632 N N . LEU A 1 88 ? 14.155 5.152 -7.261 1.00 94.81 88 LEU A N 1
ATOM 633 C CA . LEU A 1 88 ? 14.268 6.613 -7.141 1.00 94.81 88 LEU A CA 1
ATOM 634 C C . LEU A 1 88 ? 15.725 7.088 -7.310 1.00 94.81 88 LEU A C 1
ATOM 636 O O . LEU A 1 88 ? 16.334 7.621 -6.385 1.00 94.81 88 LEU A O 1
ATOM 640 N N . THR A 1 89 ? 16.304 6.846 -8.484 1.00 94.81 89 THR A N 1
ATOM 641 C CA . THR A 1 89 ? 17.705 7.150 -8.823 1.00 94.81 89 THR A CA 1
ATOM 642 C C . THR A 1 89 ? 17.796 7.987 -10.096 1.00 94.81 89 THR A C 1
ATOM 644 O O . THR A 1 89 ? 16.925 7.917 -10.957 1.00 94.81 89 THR A O 1
ATOM 647 N N . GLN A 1 90 ? 18.869 8.757 -10.272 1.00 93.56 90 GLN A N 1
ATOM 648 C CA . GLN A 1 90 ? 19.205 9.330 -11.577 1.00 93.56 90 GLN A CA 1
ATOM 649 C C . GLN A 1 90 ? 20.212 8.418 -12.277 1.00 93.56 90 GLN A C 1
ATOM 651 O O . GLN A 1 90 ? 21.256 8.123 -11.704 1.00 93.56 90 GLN A O 1
ATOM 656 N N . GLU A 1 91 ? 19.893 7.981 -13.496 1.00 91.62 91 GLU A N 1
ATOM 657 C CA . GLU A 1 91 ? 20.778 7.110 -14.290 1.00 91.62 91 GLU A CA 1
ATOM 658 C C . GLU A 1 91 ? 21.441 7.847 -15.457 1.00 91.62 91 GLU A C 1
ATOM 660 O O . GLU A 1 91 ? 22.518 7.456 -15.896 1.00 91.62 91 GLU A O 1
ATOM 665 N N . LEU A 1 92 ? 20.831 8.938 -15.935 1.00 94.00 92 LEU A N 1
ATOM 666 C CA . LEU A 1 92 ? 21.406 9.766 -16.989 1.00 94.00 92 LEU A CA 1
ATOM 667 C C . LEU A 1 92 ? 22.675 10.474 -16.504 1.00 94.00 92 LEU A C 1
ATOM 669 O O . LEU A 1 92 ? 22.621 11.294 -15.580 1.00 94.00 92 LEU A O 1
ATOM 673 N N . ASP A 1 93 ? 23.774 10.206 -17.204 1.00 93.94 93 ASP A N 1
ATOM 674 C CA . ASP A 1 93 ? 25.073 10.847 -17.024 1.00 93.94 93 ASP A CA 1
ATOM 675 C C . ASP A 1 93 ? 25.445 11.622 -18.296 1.00 93.94 93 ASP A C 1
ATOM 677 O O . ASP A 1 93 ? 25.674 11.041 -19.359 1.00 93.94 93 ASP A O 1
ATOM 681 N N . LEU A 1 94 ? 25.449 12.953 -18.203 1.00 92.56 94 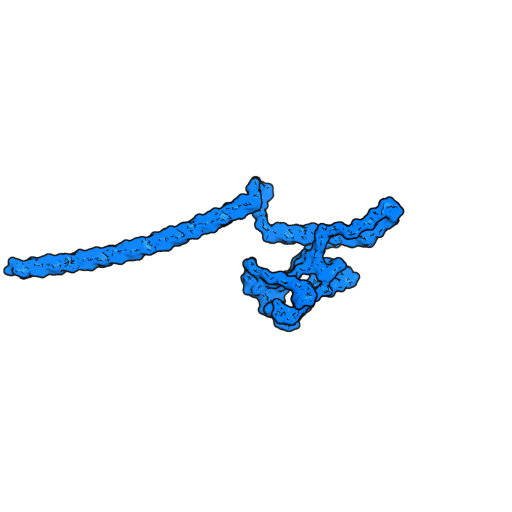LEU A N 1
ATOM 682 C CA . LEU A 1 94 ? 25.749 13.837 -19.328 1.00 92.56 94 LEU A CA 1
ATOM 683 C C . LEU A 1 94 ? 27.180 14.359 -19.223 1.00 92.56 94 LEU A C 1
ATOM 685 O O . LEU A 1 94 ? 27.563 15.000 -18.243 1.00 92.56 94 LEU A O 1
ATOM 689 N N . SER A 1 95 ? 27.952 14.171 -20.291 1.00 91.19 95 SER A N 1
ATOM 690 C CA . SER A 1 95 ? 29.264 14.799 -20.429 1.00 91.19 95 SER A CA 1
ATOM 691 C C . SER A 1 95 ? 29.129 16.281 -20.792 1.00 91.19 95 SER A C 1
ATOM 693 O O . SER A 1 95 ? 28.308 16.665 -21.621 1.00 91.19 95 SER A O 1
ATOM 695 N N . ASN A 1 96 ? 29.992 17.123 -20.220 1.00 89.19 96 ASN A N 1
ATOM 696 C CA . ASN A 1 96 ? 30.028 18.564 -20.483 1.00 89.19 96 ASN A CA 1
ATOM 697 C C . ASN A 1 96 ? 30.532 18.941 -21.889 1.00 89.19 96 ASN A C 1
ATOM 699 O O . ASN A 1 96 ? 30.398 20.097 -22.288 1.00 89.19 96 ASN A O 1
ATOM 703 N N . THR A 1 97 ? 31.160 18.009 -22.609 1.00 90.56 97 THR A N 1
ATOM 704 C CA . THR A 1 97 ? 31.745 18.245 -23.940 1.00 90.56 97 THR A CA 1
ATOM 705 C C . THR A 1 97 ? 31.095 17.418 -25.043 1.00 90.56 97 THR A C 1
ATOM 707 O O . THR A 1 97 ? 31.357 17.672 -26.220 1.00 90.56 97 THR A O 1
ATOM 710 N N . ALA A 1 98 ? 30.255 16.443 -24.690 1.00 86.38 98 ALA A N 1
ATOM 711 C CA . ALA A 1 98 ? 29.546 15.625 -25.662 1.00 86.38 98 ALA A CA 1
ATOM 712 C C . ALA A 1 98 ? 28.268 16.315 -26.154 1.00 86.38 98 ALA A C 1
ATOM 714 O O . ALA A 1 98 ? 27.666 17.146 -25.473 1.00 86.38 98 ALA A O 1
ATOM 715 N N . THR A 1 99 ? 27.828 15.929 -27.350 1.00 91.19 99 THR A N 1
ATOM 716 C CA . THR A 1 99 ? 26.469 16.223 -27.803 1.00 91.19 99 THR A CA 1
ATOM 717 C C . THR A 1 99 ? 25.472 15.534 -26.874 1.00 91.19 99 THR A C 1
ATOM 719 O O . THR A 1 99 ? 25.651 14.366 -26.536 1.00 91.19 99 THR A O 1
ATOM 722 N N . VAL A 1 100 ? 24.429 16.258 -26.465 1.00 93.12 100 VAL A N 1
ATOM 723 C CA . VAL A 1 100 ? 23.354 15.709 -25.633 1.00 93.12 100 VAL A CA 1
ATOM 724 C C . VAL A 1 100 ? 22.613 14.629 -26.412 1.00 93.12 100 VAL A C 1
ATOM 726 O O . VAL A 1 100 ? 22.097 14.891 -27.500 1.00 93.12 100 VAL A O 1
ATOM 729 N N . ASP A 1 101 ? 22.540 13.433 -25.834 1.00 94.06 101 ASP A N 1
ATOM 730 C CA . ASP A 1 101 ? 21.658 12.378 -26.314 1.00 94.06 101 ASP A CA 1
ATOM 731 C C . ASP A 1 101 ? 20.220 12.732 -25.920 1.00 94.06 101 ASP A C 1
ATOM 733 O O . ASP A 1 101 ? 19.823 12.642 -24.753 1.00 94.06 101 ASP A O 1
ATOM 737 N N . THR A 1 102 ? 19.450 13.207 -26.895 1.00 93.56 102 THR A N 1
ATOM 738 C CA . THR A 1 102 ? 18.067 13.628 -26.674 1.00 93.56 102 THR A CA 1
ATOM 739 C C . THR A 1 102 ? 17.156 12.457 -26.323 1.00 93.56 102 THR A C 1
ATOM 741 O O . THR A 1 102 ? 16.203 12.659 -25.583 1.00 93.56 102 THR A O 1
ATOM 744 N N . GLU A 1 103 ? 17.445 11.244 -26.802 1.00 91.06 103 GLU A N 1
ATOM 745 C CA . GLU A 1 103 ? 16.644 10.055 -26.494 1.00 91.06 103 GLU A CA 1
ATOM 746 C C . GLU A 1 103 ? 16.875 9.613 -25.046 1.00 91.06 103 GLU A C 1
ATOM 748 O O . GLU A 1 103 ? 15.917 9.428 -24.296 1.00 91.06 103 GLU A O 1
ATOM 753 N N . ALA A 1 104 ? 18.137 9.561 -24.607 1.00 91.44 104 ALA A N 1
ATOM 754 C CA . ALA A 1 104 ? 18.464 9.285 -23.208 1.00 91.44 104 ALA A CA 1
ATOM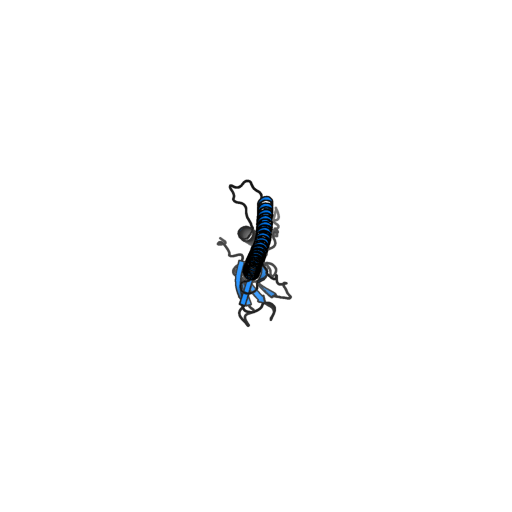 755 C C . ALA A 1 104 ? 17.925 10.377 -22.262 1.00 91.44 104 ALA A C 1
ATOM 757 O O . ALA A 1 104 ? 17.476 10.085 -21.151 1.00 91.44 104 ALA A O 1
ATOM 758 N N . THR A 1 105 ? 17.939 11.636 -22.712 1.00 93.62 105 THR A N 1
ATOM 759 C CA . THR A 1 105 ? 17.395 12.767 -21.948 1.00 93.62 105 THR A CA 1
ATOM 760 C C . THR A 1 105 ? 15.882 12.650 -21.770 1.00 93.62 105 THR A C 1
ATOM 762 O O . THR A 1 105 ? 15.407 12.721 -20.638 1.00 93.62 105 THR A O 1
ATOM 765 N N . GLU A 1 106 ? 15.128 12.425 -22.849 1.00 91.62 106 GLU A N 1
ATOM 766 C CA . GLU A 1 106 ? 13.675 12.206 -22.778 1.00 91.62 106 GLU A CA 1
ATOM 767 C C . GLU A 1 106 ? 13.340 10.979 -21.920 1.00 91.62 106 GLU A C 1
ATOM 769 O O . GLU A 1 106 ? 12.505 11.074 -21.023 1.00 91.62 106 GLU A O 1
ATOM 774 N N . GLY A 1 107 ? 14.061 9.864 -22.089 1.00 90.31 107 GLY A N 1
ATOM 775 C CA . GLY A 1 107 ? 13.851 8.657 -21.285 1.00 90.31 107 GLY A CA 1
ATOM 776 C C . GLY A 1 107 ? 14.024 8.893 -19.780 1.00 90.31 107 GLY A C 1
ATOM 777 O O . GLY A 1 107 ? 13.224 8.415 -18.975 1.00 90.31 107 GLY A O 1
ATOM 778 N N . GLN A 1 108 ? 15.024 9.682 -19.375 1.00 93.38 108 GLN A N 1
ATOM 779 C CA . GLN A 1 108 ? 15.200 10.037 -17.966 1.00 93.38 108 GLN A CA 1
ATOM 780 C C . GLN A 1 108 ? 14.115 10.999 -17.462 1.00 93.38 108 GLN A C 1
ATOM 782 O O . GLN A 1 108 ? 13.688 10.868 -16.312 1.00 93.38 108 GLN A O 1
ATOM 787 N N . LEU A 1 109 ? 13.656 11.950 -18.281 1.00 93.12 109 LEU A N 1
ATOM 788 C CA . LEU A 1 109 ? 12.552 12.844 -17.917 1.00 93.12 109 LEU A CA 1
ATOM 789 C C . LEU A 1 109 ? 11.249 12.061 -17.716 1.00 93.12 109 LEU A C 1
ATOM 791 O O . LEU A 1 109 ? 10.564 12.262 -16.711 1.00 93.12 109 LEU A O 1
ATOM 795 N N . ASP A 1 110 ? 10.951 11.122 -18.610 1.00 90.44 110 ASP A N 1
ATOM 796 C CA . ASP A 1 110 ? 9.796 10.232 -18.510 1.00 90.44 110 ASP A CA 1
ATOM 797 C C . ASP A 1 110 ? 9.859 9.377 -17.236 1.00 90.44 110 ASP A C 1
ATOM 799 O O . ASP A 1 110 ? 8.901 9.323 -16.454 1.00 90.44 110 ASP A O 1
ATOM 803 N N . ARG A 1 111 ? 11.033 8.800 -16.951 1.00 92.25 111 ARG A N 1
ATOM 804 C CA . ARG A 1 111 ? 11.286 8.033 -15.728 1.00 92.25 111 ARG A CA 1
ATOM 805 C C . ARG A 1 111 ? 11.078 8.885 -14.472 1.00 92.25 111 ARG A C 1
ATOM 807 O O . ARG A 1 111 ? 10.425 8.436 -13.532 1.00 92.25 111 ARG A O 1
ATOM 814 N N . MET A 1 112 ? 11.553 10.132 -14.458 1.00 93.94 112 MET A N 1
ATOM 815 C CA . MET A 1 112 ? 11.337 11.069 -13.345 1.00 93.94 112 MET A CA 1
ATOM 816 C C . MET A 1 112 ? 9.858 11.419 -13.146 1.00 93.94 112 MET A C 1
ATOM 818 O O . MET A 1 112 ? 9.390 11.473 -12.007 1.00 93.94 112 MET A O 1
ATOM 822 N N . VAL A 1 113 ? 9.098 11.627 -14.224 1.00 92.25 113 VAL A N 1
ATOM 823 C CA . VAL A 1 113 ? 7.648 11.862 -14.134 1.00 92.25 113 VAL A CA 1
ATOM 824 C C . VAL A 1 113 ? 6.950 10.655 -13.507 1.00 92.25 113 VAL A C 1
ATOM 826 O O . VAL A 1 113 ? 6.117 10.831 -12.617 1.00 92.25 113 VAL A O 1
ATOM 829 N N . GLN A 1 114 ? 7.324 9.435 -13.894 1.00 91.69 114 GLN A N 1
ATOM 830 C CA . GLN A 1 114 ? 6.772 8.217 -13.302 1.00 91.69 114 GLN A CA 1
ATOM 831 C C . GLN A 1 114 ? 7.150 8.056 -11.824 1.00 91.69 114 GLN A C 1
ATOM 833 O O . GLN A 1 114 ? 6.291 7.709 -11.015 1.00 91.69 114 GLN A O 1
ATOM 838 N N . MET A 1 115 ? 8.384 8.387 -11.426 1.00 94.69 115 MET A N 1
ATOM 839 C CA . MET A 1 115 ? 8.779 8.426 -10.009 1.00 94.69 115 MET A CA 1
ATOM 840 C C . MET A 1 115 ? 7.927 9.411 -9.198 1.00 94.69 115 MET A C 1
ATOM 842 O O . MET A 1 115 ? 7.490 9.094 -8.092 1.00 94.69 115 MET A O 1
ATOM 846 N N . ILE A 1 116 ? 7.646 10.598 -9.745 1.00 94.44 116 ILE A N 1
ATOM 847 C CA . ILE A 1 116 ? 6.770 11.589 -9.102 1.00 94.44 116 ILE A CA 1
ATOM 848 C C . ILE A 1 116 ? 5.344 11.042 -8.977 1.00 94.44 116 ILE A C 1
ATOM 850 O O . ILE A 1 116 ? 4.718 11.194 -7.929 1.00 94.44 116 ILE A O 1
ATOM 854 N N . GLN A 1 117 ? 4.832 10.375 -10.013 1.00 93.12 117 GLN A N 1
ATOM 855 C CA . GLN A 1 117 ? 3.513 9.743 -9.978 1.00 93.12 117 GLN A CA 1
ATOM 856 C C . GLN A 1 117 ? 3.452 8.605 -8.948 1.00 93.12 117 GLN A C 1
ATOM 858 O O . GLN A 1 117 ? 2.476 8.536 -8.207 1.00 93.12 117 GLN A O 1
ATOM 863 N N . GLN A 1 118 ? 4.496 7.774 -8.833 1.00 94.19 118 GLN A N 1
ATOM 864 C CA . GLN A 1 118 ? 4.634 6.750 -7.785 1.00 94.19 118 GLN A CA 1
ATOM 865 C C . GLN A 1 118 ? 4.560 7.363 -6.383 1.00 94.19 118 GLN A C 1
ATOM 867 O O . GLN A 1 118 ? 3.812 6.885 -5.531 1.00 94.19 118 GLN A O 1
ATOM 872 N N . LEU A 1 119 ? 5.301 8.449 -6.141 1.00 94.88 119 LEU A N 1
ATOM 873 C CA . LEU A 1 119 ? 5.253 9.163 -4.864 1.00 94.88 119 LEU A CA 1
ATOM 874 C C . LEU A 1 119 ? 3.864 9.758 -4.608 1.00 94.88 119 LEU A C 1
ATOM 876 O O . LEU A 1 119 ? 3.330 9.619 -3.510 1.00 94.88 119 LEU A O 1
ATOM 880 N N . GLY A 1 120 ? 3.251 10.380 -5.617 1.00 93.81 120 GLY A N 1
ATOM 881 C CA . GLY A 1 120 ? 1.894 10.920 -5.527 1.00 93.81 120 GLY A CA 1
ATOM 882 C C . GLY A 1 120 ? 0.850 9.848 -5.204 1.00 93.81 120 GLY A C 1
ATOM 883 O O . GLY A 1 120 ? -0.018 10.066 -4.360 1.00 93.81 120 GLY A O 1
ATOM 884 N N . ASP A 1 121 ? 0.964 8.672 -5.818 1.00 92.94 121 ASP A N 1
ATOM 885 C CA . ASP A 1 121 ? 0.109 7.513 -5.569 1.00 92.94 121 ASP A CA 1
ATOM 886 C C . ASP A 1 121 ? 0.283 6.973 -4.138 1.00 92.94 121 ASP A C 1
ATOM 888 O O . ASP A 1 121 ? -0.711 6.794 -3.427 1.00 92.94 121 ASP A O 1
ATOM 892 N N . GLY A 1 122 ? 1.524 6.837 -3.657 1.00 93.00 122 GLY A N 1
ATOM 893 C CA . GLY A 1 122 ? 1.816 6.486 -2.262 1.00 93.00 122 GLY A CA 1
ATOM 894 C C . GLY A 1 122 ? 1.249 7.502 -1.259 1.00 93.00 122 GLY A C 1
ATOM 895 O O . GLY A 1 122 ? 0.538 7.133 -0.323 1.00 93.00 122 GLY A O 1
ATOM 896 N N . LEU A 1 123 ? 1.464 8.800 -1.496 1.00 93.44 123 LEU A N 1
ATOM 897 C CA . LEU A 1 123 ? 0.919 9.891 -0.675 1.00 93.44 123 LEU A CA 1
ATOM 898 C C . LEU A 1 123 ? -0.616 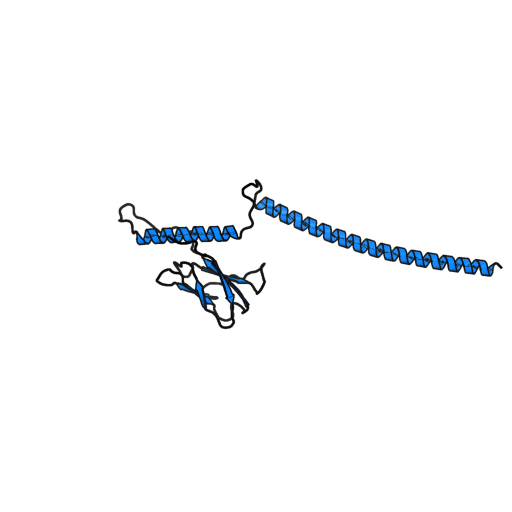9.972 -0.731 1.00 93.44 123 LEU A C 1
ATOM 900 O O . LEU A 1 123 ? -1.261 10.443 0.212 1.00 93.44 123 LEU A O 1
ATOM 904 N N . SER A 1 124 ? -1.241 9.522 -1.822 1.00 92.75 124 SER A N 1
ATOM 905 C CA . SER A 1 124 ? -2.702 9.471 -1.927 1.00 92.75 124 SER A CA 1
ATOM 906 C C . SER A 1 124 ? -3.314 8.459 -0.952 1.00 92.75 124 SER A C 1
ATOM 908 O O . SER A 1 124 ? -4.409 8.711 -0.448 1.00 92.75 124 SER A O 1
ATOM 910 N N . ARG A 1 125 ? -2.580 7.379 -0.640 1.00 91.44 125 ARG A N 1
ATOM 911 C CA . ARG A 1 125 ? -2.980 6.301 0.282 1.00 91.44 125 ARG A CA 1
ATOM 912 C C . ARG A 1 125 ? -2.503 6.484 1.723 1.00 91.44 125 ARG A C 1
ATOM 914 O O . ARG A 1 125 ? -2.937 5.736 2.592 1.00 91.44 125 ARG A O 1
ATOM 921 N N . ALA A 1 126 ? -1.622 7.444 1.986 1.00 92.94 126 ALA A N 1
ATOM 922 C CA . ALA A 1 126 ? -1.126 7.714 3.329 1.00 92.94 126 ALA A CA 1
ATOM 923 C C . ALA A 1 126 ? -2.198 8.354 4.234 1.00 92.94 126 ALA A C 1
ATOM 925 O O . ALA A 1 126 ? -3.074 9.091 3.768 1.00 92.94 126 ALA A O 1
ATOM 926 N N . VAL A 1 127 ? -2.074 8.132 5.548 1.00 91.69 127 VAL A N 1
ATOM 927 C CA . VAL A 1 127 ? -2.776 8.931 6.564 1.00 91.69 127 VAL A CA 1
ATOM 928 C C . VAL A 1 127 ? -2.185 10.340 6.547 1.00 91.69 127 VAL A C 1
ATOM 930 O O . VAL A 1 127 ? -0.969 10.505 6.623 1.00 91.69 127 VAL A O 1
ATOM 933 N N . LYS A 1 128 ? -3.039 11.357 6.414 1.00 92.38 128 LYS A N 1
ATOM 934 C CA . LYS A 1 128 ? -2.633 12.756 6.237 1.00 92.38 128 LYS A CA 1
ATOM 935 C C . LYS A 1 128 ? -3.349 13.665 7.219 1.00 92.38 128 LYS A C 1
ATOM 937 O O . LYS A 1 128 ? -4.522 13.458 7.520 1.00 92.38 128 LYS A O 1
ATOM 942 N N . VAL A 1 129 ? -2.643 14.708 7.633 1.00 95.50 129 VAL A N 1
ATOM 943 C CA . VAL A 1 129 ? -3.224 15.895 8.263 1.00 95.50 129 VAL A CA 1
ATOM 944 C C . VAL A 1 129 ? -3.675 16.882 7.184 1.00 95.50 129 VAL A C 1
ATOM 946 O O . VAL A 1 129 ? -3.156 16.877 6.063 1.00 95.50 129 VAL A O 1
ATOM 949 N N . ASN A 1 130 ? -4.673 17.707 7.496 1.00 93.88 130 ASN A N 1
ATOM 950 C CA . ASN A 1 130 ? -5.158 18.720 6.559 1.00 93.88 130 ASN A CA 1
ATOM 951 C C . ASN A 1 130 ? -4.121 19.834 6.380 1.00 93.88 130 ASN A C 1
ATOM 953 O O . ASN A 1 130 ? -3.414 20.189 7.313 1.00 93.88 130 ASN A O 1
ATOM 957 N N . ALA A 1 131 ? -4.087 20.457 5.201 1.00 93.69 131 ALA A N 1
ATOM 958 C CA . ALA A 1 131 ? -3.120 21.518 4.899 1.00 93.69 131 ALA A CA 1
ATOM 959 C C . ALA A 1 131 ? -3.283 22.790 5.759 1.00 93.69 131 ALA A C 1
ATOM 961 O O . ALA A 1 131 ? -2.363 23.595 5.848 1.00 93.69 131 ALA A O 1
ATOM 962 N N . THR A 1 132 ? -4.458 22.995 6.357 1.00 95.69 132 THR A N 1
ATOM 963 C CA . THR A 1 132 ? -4.750 24.116 7.267 1.00 95.69 132 THR A CA 1
ATOM 964 C C . THR A 1 132 ? -4.546 23.758 8.737 1.00 95.69 132 THR A C 1
ATOM 966 O O . THR A 1 132 ? -4.782 24.599 9.600 1.00 95.69 132 THR A O 1
ATOM 969 N N . ASP A 1 133 ? -4.198 22.506 9.024 1.00 94.00 133 ASP A N 1
ATOM 970 C CA . ASP A 1 133 ? -3.957 22.013 10.371 1.00 94.00 133 ASP A CA 1
ATOM 971 C C . ASP A 1 133 ? -2.472 22.187 10.713 1.00 94.00 133 ASP A C 1
ATOM 973 O O . ASP A 1 133 ? -1.600 21.917 9.888 1.00 94.00 133 ASP A O 1
ATOM 977 N N . SER A 1 134 ? -2.184 22.676 11.917 1.00 93.81 134 SER A N 1
ATOM 978 C CA . SER A 1 134 ? -0.814 22.805 12.417 1.00 93.81 134 SER A CA 1
ATOM 979 C C . SER A 1 134 ? -0.293 21.522 13.060 1.00 93.81 134 SER A C 1
ATOM 981 O O . SER A 1 134 ? 0.885 21.471 13.409 1.00 93.81 134 SER A O 1
ATOM 983 N N . SER A 1 135 ? -1.152 20.518 13.257 1.00 94.12 135 SER A N 1
ATOM 984 C CA . SER A 1 135 ? -0.746 19.251 13.850 1.00 94.12 135 SER A CA 1
ATOM 985 C C . SER A 1 135 ? 0.095 18.391 12.915 1.00 94.12 135 SER A C 1
ATOM 987 O O . SER A 1 135 ? -0.080 18.401 11.696 1.00 94.12 135 SER A O 1
ATOM 989 N N . THR A 1 136 ? 1.000 17.604 13.495 1.00 93.81 136 THR A N 1
ATOM 990 C CA . THR A 1 136 ? 1.829 16.659 12.731 1.00 93.81 136 THR A CA 1
ATOM 991 C C . THR A 1 136 ? 1.128 15.301 12.559 1.00 93.81 136 THR A C 1
ATOM 993 O O . THR A 1 136 ? 0.235 14.952 13.340 1.00 93.81 136 THR A O 1
ATOM 996 N N . PRO A 1 137 ? 1.513 14.479 11.563 1.00 93.62 137 PRO A N 1
ATOM 997 C CA . PRO A 1 137 ? 1.015 13.106 11.443 1.00 93.62 137 PRO A CA 1
ATOM 998 C C . PRO A 1 137 ? 1.231 12.253 12.705 1.00 93.62 137 PRO A C 1
ATOM 1000 O O . PRO A 1 137 ? 0.387 11.419 13.033 1.00 93.62 137 PRO A O 1
ATOM 1003 N N . GLU A 1 138 ? 2.323 12.471 13.442 1.00 94.19 138 GLU A N 1
ATOM 1004 C CA . GLU A 1 138 ? 2.617 11.785 14.706 1.00 94.19 138 GLU A CA 1
ATOM 1005 C C . GLU A 1 138 ? 1.628 12.179 15.809 1.00 94.19 138 GLU A C 1
ATOM 1007 O O . GLU A 1 138 ? 1.190 11.324 16.581 1.00 94.19 138 GLU A O 1
ATOM 1012 N N . GLU A 1 139 ? 1.228 13.451 15.867 1.00 95.31 139 GLU A N 1
ATOM 1013 C CA . GLU A 1 139 ? 0.197 13.924 16.796 1.00 95.31 139 GLU A CA 1
ATOM 1014 C C . GLU A 1 139 ? -1.180 13.347 16.451 1.00 95.31 139 GLU A C 1
ATOM 1016 O O . GLU A 1 139 ? -1.904 12.901 17.346 1.00 95.31 139 GLU A O 1
ATOM 1021 N N . LEU A 1 140 ? -1.525 13.278 15.159 1.00 95.62 140 LEU A N 1
ATOM 1022 C CA . LEU A 1 140 ? -2.741 12.605 14.701 1.00 95.62 140 LEU A CA 1
ATOM 1023 C C . LEU A 1 140 ? -2.731 11.123 15.107 1.00 95.62 140 LEU A C 1
ATOM 1025 O O . LEU A 1 140 ? -3.722 10.623 15.638 1.00 95.62 140 LEU A O 1
ATOM 1029 N N . LEU A 1 141 ? -1.605 10.429 14.929 1.00 95.06 141 LEU A N 1
ATOM 1030 C CA . LEU A 1 141 ? -1.454 9.032 15.335 1.00 95.06 141 LEU A CA 1
ATOM 1031 C C . LEU A 1 141 ? -1.607 8.851 16.854 1.00 95.06 141 LEU A C 1
ATOM 1033 O O . LEU A 1 141 ? -2.317 7.951 17.303 1.00 95.06 141 LEU A O 1
ATOM 1037 N N . ALA A 1 142 ? -0.995 9.727 17.655 1.00 95.25 142 ALA A N 1
ATOM 1038 C CA . ALA A 1 142 ? -1.148 9.712 19.108 1.00 95.25 142 ALA A CA 1
ATOM 1039 C C . ALA A 1 142 ? -2.607 9.950 19.536 1.00 95.25 142 ALA A C 1
ATOM 1041 O O . ALA A 1 142 ? -3.101 9.292 20.456 1.00 95.25 142 ALA A O 1
ATOM 1042 N N . SER A 1 143 ? -3.315 10.849 18.845 1.00 95.94 143 SER A N 1
ATOM 1043 C CA . SER A 1 143 ? -4.743 11.101 19.058 1.00 95.94 143 SER A CA 1
ATOM 1044 C C . SER A 1 143 ? -5.590 9.858 18.766 1.00 95.94 143 SER A C 1
ATOM 1046 O O . SER A 1 143 ? -6.440 9.490 19.578 1.00 95.94 143 SER A O 1
ATOM 1048 N N . LEU A 1 144 ? -5.306 9.145 17.670 1.00 96.19 144 LEU A N 1
ATOM 1049 C CA . LEU A 1 144 ? -5.984 7.890 17.329 1.00 96.19 144 LEU A CA 1
ATOM 1050 C C . LEU A 1 144 ? -5.758 6.801 18.389 1.00 96.19 144 LEU A C 1
ATOM 1052 O O . LEU A 1 144 ? -6.712 6.128 18.782 1.00 96.19 144 LEU A O 1
ATOM 1056 N N . TYR A 1 145 ? -4.534 6.652 18.909 1.00 97.25 145 TYR A N 1
ATOM 1057 C CA . TYR A 1 145 ? -4.267 5.700 19.994 1.00 97.25 145 TYR A CA 1
ATOM 1058 C C . TYR A 1 145 ? -4.984 6.065 21.290 1.00 97.25 145 TYR A C 1
ATOM 1060 O O . TYR A 1 145 ? -5.564 5.189 21.931 1.00 97.25 145 TYR A O 1
ATOM 1068 N N . ARG A 1 146 ? -5.024 7.353 21.644 1.00 97.88 146 ARG A N 1
ATOM 1069 C CA . ARG A 1 146 ? -5.787 7.814 22.807 1.00 97.88 146 ARG A CA 1
ATOM 1070 C C . ARG A 1 146 ? -7.282 7.545 22.639 1.00 97.88 146 ARG A C 1
ATOM 1072 O O . ARG A 1 146 ? -7.911 7.064 23.574 1.00 97.88 146 ARG A O 1
ATOM 1079 N N . ALA A 1 147 ? -7.845 7.829 21.466 1.00 98.00 147 ALA A N 1
ATOM 1080 C CA . ALA A 1 147 ? -9.252 7.564 21.179 1.00 98.00 147 ALA A CA 1
ATOM 1081 C C . ALA A 1 147 ? -9.583 6.066 21.290 1.00 98.00 147 ALA A C 1
ATOM 1083 O O . ALA A 1 147 ? -10.599 5.711 21.884 1.00 98.00 147 ALA A O 1
ATOM 1084 N N . ARG A 1 148 ? -8.700 5.189 20.790 1.00 98.06 148 ARG A N 1
ATOM 1085 C CA . ARG A 1 148 ? -8.811 3.733 20.963 1.00 98.06 148 ARG A CA 1
ATOM 1086 C C . ARG A 1 148 ? -8.828 3.337 22.439 1.00 98.06 148 ARG A C 1
ATOM 1088 O O . ARG A 1 148 ? -9.684 2.556 22.838 1.00 98.06 148 ARG A O 1
ATOM 1095 N N . ASP A 1 149 ? -7.882 3.838 23.230 1.00 98.25 149 ASP A N 1
ATOM 1096 C CA . ASP A 1 149 ? -7.767 3.460 24.641 1.00 98.25 149 ASP A CA 1
ATOM 1097 C C . ASP A 1 149 ? -8.978 3.943 25.451 1.00 98.25 149 ASP A C 1
ATOM 1099 O O . ASP A 1 149 ? -9.565 3.151 26.177 1.00 98.25 149 ASP A O 1
ATOM 1103 N N . ILE A 1 150 ? -9.451 5.173 25.218 1.00 98.38 150 ILE A N 1
ATOM 1104 C CA . ILE A 1 150 ? -10.693 5.681 25.827 1.00 98.38 150 ILE A CA 1
ATOM 1105 C C . ILE A 1 150 ? -11.895 4.801 25.457 1.00 98.38 150 ILE A C 1
ATOM 1107 O O . ILE A 1 150 ? -12.726 4.507 26.312 1.00 98.38 150 ILE A O 1
ATOM 1111 N N . ALA A 1 151 ? -12.006 4.382 24.192 1.00 98.38 151 ALA A N 1
ATOM 1112 C CA . ALA A 1 151 ? -13.102 3.523 23.753 1.00 98.38 151 ALA A CA 1
ATOM 1113 C C . ALA A 1 151 ? -13.063 2.140 24.426 1.00 98.38 151 ALA A C 1
ATOM 1115 O O . ALA A 1 151 ? -14.114 1.614 24.786 1.00 98.38 151 ALA A O 1
ATOM 1116 N N . ARG A 1 152 ? -11.867 1.570 24.627 1.00 98.38 152 ARG A N 1
ATOM 1117 C CA . ARG A 1 152 ? -11.687 0.310 25.363 1.00 98.38 152 ARG A CA 1
ATOM 1118 C C . ARG A 1 152 ? -12.100 0.467 26.824 1.00 98.38 152 ARG A C 1
ATOM 1120 O O . ARG A 1 152 ? -12.935 -0.298 27.290 1.00 98.38 152 ARG A O 1
ATOM 1127 N N . ASP A 1 153 ? -11.577 1.481 27.506 1.00 98.12 153 ASP A N 1
ATOM 1128 C CA . ASP A 1 153 ? -11.859 1.716 28.924 1.00 98.12 153 ASP A CA 1
ATOM 1129 C C . ASP A 1 153 ? -13.367 1.975 29.151 1.00 98.12 153 ASP A C 1
ATOM 1131 O O . ASP A 1 153 ? -13.958 1.502 30.120 1.00 98.12 153 ASP A O 1
ATOM 1135 N N . ALA A 1 154 ? -14.030 2.671 28.217 1.00 98.31 154 ALA A N 1
ATOM 1136 C CA . ALA A 1 154 ? -15.479 2.871 28.252 1.00 98.31 154 ALA A CA 1
ATOM 1137 C C . ALA A 1 154 ? -16.274 1.564 28.065 1.00 98.31 154 ALA A C 1
ATOM 1139 O O . ALA A 1 154 ? -17.308 1.385 28.707 1.00 98.31 154 ALA A O 1
ATOM 1140 N N . ALA A 1 155 ? -15.810 0.652 27.204 1.00 98.50 155 ALA A N 1
ATOM 1141 C CA . ALA A 1 155 ? -16.441 -0.654 27.009 1.00 98.50 155 ALA A CA 1
ATOM 1142 C C . ALA A 1 155 ? -16.279 -1.565 28.240 1.00 98.50 155 ALA A C 1
ATOM 1144 O O . ALA A 1 155 ? -17.223 -2.259 28.624 1.00 98.50 155 ALA A O 1
ATOM 1145 N N . GLU A 1 156 ? -15.115 -1.524 28.893 1.00 98.19 156 GLU A N 1
ATOM 1146 C CA . GLU A 1 156 ? -14.870 -2.221 30.162 1.00 98.19 156 GLU A CA 1
ATOM 1147 C C . GLU A 1 156 ? -15.795 -1.684 31.263 1.00 98.19 156 GLU A C 1
ATOM 1149 O O . GLU A 1 156 ? -16.537 -2.452 31.870 1.00 98.19 156 GLU A O 1
ATOM 1154 N N . ALA A 1 157 ? -15.873 -0.360 31.433 1.00 98.12 157 ALA A N 1
ATOM 1155 C CA . ALA A 1 157 ? -16.767 0.256 32.415 1.00 98.12 157 ALA A CA 1
ATOM 1156 C C . ALA A 1 157 ? -18.257 -0.057 32.164 1.00 98.12 157 ALA A C 1
ATOM 1158 O O . ALA A 1 157 ? -19.035 -0.199 33.113 1.00 98.12 157 ALA A O 1
ATOM 1159 N N . ALA A 1 158 ? -18.672 -0.167 30.897 1.00 98.38 158 ALA A N 1
ATOM 1160 C CA . ALA A 1 158 ? -20.024 -0.592 30.540 1.00 98.38 158 ALA A CA 1
ATOM 1161 C C . ALA A 1 158 ? -20.287 -2.052 30.948 1.00 98.38 158 ALA A C 1
ATOM 1163 O O . ALA A 1 158 ? -21.342 -2.338 31.510 1.00 98.38 158 ALA A O 1
ATOM 1164 N N . THR A 1 159 ? -19.310 -2.939 30.738 1.00 98.38 159 THR A N 1
ATOM 1165 C CA . THR A 1 159 ? -19.378 -4.352 31.149 1.00 98.38 159 THR A CA 1
ATOM 1166 C C . THR A 1 159 ? -19.464 -4.484 32.673 1.00 98.38 159 THR A C 1
ATOM 1168 O O . THR A 1 159 ? -20.308 -5.215 33.188 1.00 98.38 159 THR A O 1
ATOM 1171 N N . ASP A 1 160 ? -18.654 -3.726 33.415 1.00 98.12 160 ASP A N 1
ATOM 1172 C CA . ASP A 1 160 ? -18.698 -3.710 34.884 1.00 98.12 160 ASP A CA 1
ATOM 1173 C C . ASP A 1 160 ? -20.048 -3.194 35.407 1.00 98.12 160 ASP A C 1
ATOM 1175 O O . ASP A 1 160 ? -20.599 -3.712 36.382 1.00 98.12 160 ASP A O 1
ATOM 1179 N N . SER A 1 161 ? -20.609 -2.181 34.741 1.00 98.19 161 SER A N 1
ATOM 1180 C CA . SER A 1 161 ? -21.922 -1.626 35.086 1.00 98.19 161 SER A CA 1
ATOM 1181 C C . SER A 1 161 ? -23.055 -2.622 34.829 1.00 98.19 161 SER A C 1
ATOM 1183 O O . SER A 1 161 ? -23.978 -2.709 35.639 1.00 98.19 161 SER A O 1
ATOM 1185 N N . GLU A 1 162 ? -22.984 -3.385 33.735 1.00 98.44 162 GLU A N 1
ATOM 1186 C CA . GLU A 1 162 ? -23.917 -4.477 33.431 1.00 98.44 162 GLU A CA 1
ATOM 1187 C C . GLU A 1 162 ? -23.877 -5.548 34.530 1.00 98.44 162 GLU A C 1
ATOM 1189 O O . GLU A 1 162 ? -24.911 -5.860 35.119 1.00 98.44 162 GLU A O 1
ATOM 1194 N N . GLN A 1 163 ? -22.684 -6.014 34.912 1.00 97.88 163 GLN A N 1
ATOM 1195 C CA . GLN A 1 163 ? -22.520 -6.999 35.989 1.00 97.88 163 GLN A CA 1
ATOM 1196 C C . GLN A 1 163 ? -23.031 -6.484 37.344 1.00 97.88 163 GLN A C 1
ATOM 1198 O O . GLN A 1 163 ? -23.664 -7.221 38.105 1.00 97.88 163 GLN A O 1
ATOM 1203 N N . ALA A 1 164 ? -22.789 -5.210 37.662 1.00 97.75 164 ALA A N 1
ATOM 1204 C CA . ALA A 1 164 ? -23.305 -4.595 38.882 1.00 97.75 164 ALA A CA 1
ATOM 1205 C C . ALA A 1 164 ? -24.843 -4.513 38.883 1.00 97.75 164 ALA A C 1
ATOM 1207 O O . ALA A 1 164 ? -25.475 -4.715 39.928 1.00 97.75 164 ALA A O 1
ATOM 1208 N N . ALA A 1 165 ? -25.454 -4.238 37.726 1.00 98.00 165 ALA A N 1
ATOM 1209 C CA . ALA A 1 165 ? -26.903 -4.234 37.568 1.00 98.00 165 ALA A CA 1
ATOM 1210 C C . ALA A 1 165 ? -27.491 -5.644 37.750 1.00 98.00 165 ALA A C 1
ATOM 1212 O O . ALA A 1 165 ? -28.419 -5.801 38.545 1.00 98.00 165 ALA A O 1
ATOM 1213 N N . GLU A 1 166 ? -26.902 -6.668 37.122 1.00 97.75 166 GLU A N 1
ATOM 1214 C CA . GLU A 1 166 ? -27.294 -8.075 37.309 1.00 97.75 166 GLU A CA 1
ATOM 1215 C C . GLU A 1 166 ? -27.195 -8.504 38.782 1.00 97.75 166 GLU A C 1
ATOM 1217 O O . GLU A 1 166 ? -28.122 -9.095 39.343 1.00 97.75 166 GLU A O 1
ATOM 1222 N N . GLY A 1 167 ? -26.093 -8.160 39.455 1.00 97.69 167 GLY A N 1
ATOM 1223 C CA . GLY A 1 167 ? -25.924 -8.437 40.882 1.00 97.69 167 GLY A CA 1
ATOM 1224 C C . GLY A 1 167 ? -26.973 -7.733 41.752 1.00 97.69 167 GLY A C 1
ATOM 1225 O O . GLY A 1 167 ? -27.475 -8.311 42.720 1.00 97.69 167 GLY A O 1
ATOM 1226 N N . SER A 1 168 ? -27.357 -6.505 41.392 1.00 97.94 168 SER A N 1
ATOM 1227 C CA . SER A 1 168 ? -28.397 -5.752 42.103 1.00 97.94 168 SER A CA 1
ATOM 1228 C C . SER A 1 168 ? -29.785 -6.362 41.901 1.00 97.94 168 SER A C 1
ATOM 1230 O O . SER A 1 168 ? -30.557 -6.449 42.859 1.00 97.94 168 SER A O 1
ATOM 1232 N N . GLU A 1 169 ? -30.090 -6.844 40.695 1.00 98.19 169 GLU A N 1
ATOM 1233 C CA . GLU A 1 169 ? -31.323 -7.577 40.398 1.00 98.19 169 GLU A CA 1
ATOM 1234 C C . GLU A 1 169 ? -31.428 -8.854 41.247 1.00 98.19 169 GLU A C 1
ATOM 1236 O O . GLU A 1 169 ? -32.440 -9.082 41.916 1.00 98.19 169 GLU A O 1
ATOM 1241 N N . GLN A 1 170 ? -30.355 -9.647 41.318 1.00 97.44 170 GLN A N 1
ATOM 1242 C CA . GLN A 1 170 ? -30.308 -10.864 42.138 1.00 97.44 170 GLN A CA 1
ATOM 1243 C C . GLN A 1 170 ? -30.476 -10.568 43.638 1.00 97.44 170 GLN A C 1
ATOM 1245 O O . GLN A 1 170 ? -31.197 -11.279 44.354 1.00 97.44 170 GLN A O 1
ATOM 1250 N N . ALA A 1 171 ? -29.838 -9.503 44.131 1.00 97.38 171 ALA A N 1
ATOM 1251 C CA . ALA A 1 171 ? -29.973 -9.063 45.516 1.00 97.38 171 ALA A CA 1
ATOM 1252 C C . ALA A 1 171 ? -31.408 -8.604 45.835 1.00 97.38 171 ALA A C 1
ATOM 1254 O O . ALA A 1 171 ? -31.945 -8.942 46.899 1.00 97.38 171 ALA A O 1
ATOM 1255 N N . ALA A 1 172 ? -32.054 -7.890 44.909 1.00 97.94 172 ALA A N 1
ATOM 1256 C CA . ALA A 1 172 ? -33.452 -7.487 45.029 1.00 97.94 172 ALA A CA 1
ATOM 1257 C C . ALA A 1 172 ? -34.389 -8.708 45.052 1.00 97.94 172 ALA A C 1
ATOM 1259 O O . ALA A 1 172 ? -35.228 -8.813 45.950 1.00 97.94 172 ALA A O 1
ATOM 1260 N N . ALA A 1 173 ? -34.194 -9.679 44.153 1.00 97.62 173 ALA A N 1
ATOM 1261 C CA . ALA A 1 173 ? -34.970 -10.923 44.118 1.00 97.62 173 ALA A CA 1
ATOM 1262 C C . ALA A 1 173 ? -34.830 -11.743 45.417 1.00 97.62 173 ALA A C 1
ATOM 1264 O O . ALA A 1 173 ? -35.813 -12.249 45.973 1.00 97.62 173 ALA A O 1
ATOM 1265 N N . THR A 1 174 ? -33.610 -11.821 45.956 1.00 97.75 174 THR A N 1
ATOM 1266 C CA . THR A 1 174 ? -33.339 -12.481 47.242 1.00 97.75 174 THR A CA 1
ATOM 1267 C C . THR A 1 174 ? -34.036 -11.759 48.396 1.00 97.75 174 THR A C 1
ATOM 1269 O O . THR A 1 174 ? -34.635 -12.399 49.264 1.00 97.75 174 THR A O 1
ATOM 1272 N N . SER A 1 175 ? -33.988 -10.426 48.410 1.00 97.44 175 SER A N 1
ATOM 1273 C CA . SER A 1 175 ? -34.633 -9.605 49.440 1.00 97.44 175 SER A CA 1
ATOM 1274 C C . SER A 1 175 ? -36.155 -9.756 49.412 1.00 97.44 175 SER A C 1
ATOM 1276 O O . SER A 1 175 ? -36.761 -9.962 50.463 1.00 97.44 175 SER A O 1
ATOM 1278 N N . ALA A 1 176 ? -36.760 -9.756 48.221 1.00 97.94 176 ALA A N 1
ATOM 1279 C CA . ALA A 1 176 ? -38.188 -10.007 48.041 1.00 97.94 176 ALA A CA 1
ATOM 1280 C C . ALA A 1 176 ? -38.597 -11.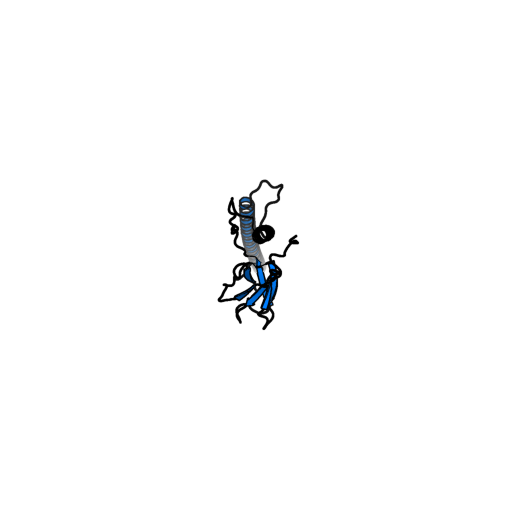391 48.577 1.00 97.94 176 ALA A C 1
ATOM 1282 O O . ALA A 1 176 ? -39.574 -11.513 49.314 1.00 97.94 176 ALA A O 1
ATOM 1283 N N . SER A 1 177 ? -37.799 -12.425 48.292 1.00 97.06 177 SER A N 1
ATOM 1284 C CA . SER A 1 177 ? -38.047 -13.787 48.788 1.00 97.06 177 SER A CA 1
ATOM 1285 C C . SER A 1 177 ? -37.997 -13.873 50.320 1.00 97.06 177 SER A C 1
ATOM 1287 O O . SER A 1 177 ? -38.833 -14.529 50.941 1.00 97.06 177 SER A O 1
ATOM 1289 N N . ARG A 1 178 ? -37.043 -13.178 50.957 1.00 97.00 178 ARG A N 1
ATOM 1290 C CA . ARG A 1 178 ? -36.927 -13.120 52.427 1.00 97.00 178 ARG A CA 1
ATOM 1291 C C . ARG A 1 178 ? -38.088 -12.373 53.081 1.00 97.00 178 ARG A C 1
ATOM 1293 O O . ARG A 1 178 ? -38.552 -12.797 54.141 1.00 97.00 178 ARG A O 1
ATOM 1300 N N . ALA A 1 179 ? -38.550 -11.284 52.467 1.00 97.12 179 ALA A N 1
ATOM 1301 C CA . ALA A 1 179 ? -39.708 -10.538 52.949 1.00 97.12 179 ALA A CA 1
ATOM 1302 C C . ALA A 1 179 ? -40.966 -11.421 52.936 1.00 97.12 179 ALA A C 1
ATOM 1304 O O . ALA A 1 179 ? -41.607 -11.575 53.974 1.00 97.12 179 ALA A O 1
ATOM 1305 N N . ALA A 1 180 ? -41.232 -12.110 51.820 1.00 96.12 180 ALA A N 1
ATOM 1306 C CA . ALA A 1 180 ? -42.363 -13.031 51.699 1.00 96.12 180 ALA A CA 1
ATOM 1307 C C . ALA A 1 180 ? -42.320 -14.168 52.740 1.00 96.12 180 ALA A C 1
ATOM 1309 O O . ALA A 1 180 ? -43.331 -14.483 53.367 1.00 96.12 180 ALA A O 1
ATOM 1310 N N . ALA A 1 181 ? -41.145 -14.762 52.979 1.00 95.88 181 ALA A N 1
ATOM 1311 C CA . ALA A 1 181 ? -40.984 -15.791 54.010 1.00 95.88 181 ALA A CA 1
ATOM 1312 C C . ALA A 1 181 ? -41.252 -15.252 55.430 1.00 95.88 181 ALA A C 1
ATOM 1314 O O . ALA A 1 181 ? -41.842 -15.944 56.261 1.00 95.88 181 ALA A O 1
ATOM 1315 N N . SER A 1 182 ? -40.846 -14.010 55.708 1.00 96.19 182 SER A N 1
ATOM 1316 C CA . SER A 1 182 ? -41.070 -13.366 57.009 1.00 96.19 182 SER A CA 1
ATOM 1317 C C . SER A 1 182 ? -42.553 -13.071 57.251 1.00 96.19 182 SER A C 1
ATOM 1319 O O . SER A 1 182 ? -43.050 -13.309 58.351 1.00 96.19 182 SER A O 1
ATOM 1321 N N . GLU A 1 183 ? -43.278 -12.616 56.226 1.00 94.94 183 GLU A N 1
ATOM 1322 C CA . GLU A 1 183 ? -44.732 -12.410 56.290 1.00 94.94 183 GLU A CA 1
ATOM 1323 C C . GLU A 1 183 ? -45.481 -13.718 56.581 1.00 94.94 183 GLU A C 1
ATOM 1325 O O . GLU A 1 183 ? -46.351 -13.758 57.452 1.00 94.94 183 GLU A O 1
ATOM 1330 N N . GLN A 1 184 ? -45.107 -14.811 55.909 1.00 93.50 184 GLN A N 1
ATOM 1331 C CA . GLN A 1 184 ? -45.691 -16.134 56.152 1.00 93.50 184 GLN A CA 1
ATOM 1332 C C . GLN A 1 184 ? -45.453 -16.617 57.589 1.00 93.50 184 GLN A C 1
ATOM 1334 O O . GLN A 1 184 ? -46.372 -17.137 58.226 1.00 93.50 184 GLN A O 1
ATOM 1339 N N . ALA A 1 185 ? -44.242 -16.424 58.117 1.00 92.88 185 ALA A N 1
ATOM 1340 C CA . ALA A 1 185 ? -43.920 -16.782 59.495 1.00 92.88 185 ALA A CA 1
ATOM 1341 C C . ALA A 1 185 ? -44.763 -15.982 60.504 1.00 92.88 185 ALA A C 1
ATOM 1343 O O . ALA A 1 185 ? -45.322 -16.561 61.436 1.00 92.88 185 ALA A O 1
ATOM 1344 N N . ALA A 1 186 ? -44.910 -14.669 60.296 1.00 92.19 186 ALA A N 1
ATOM 1345 C CA . ALA A 1 186 ? -45.736 -13.815 61.149 1.00 92.19 186 ALA A CA 1
ATOM 1346 C C . ALA A 1 186 ? -47.217 -14.241 61.141 1.00 92.19 186 ALA A C 1
ATOM 1348 O O . ALA A 1 186 ? -47.823 -14.373 62.205 1.00 92.19 186 ALA A O 1
ATOM 1349 N N . ALA A 1 187 ? -47.777 -14.541 59.964 1.00 90.00 187 ALA A N 1
ATOM 1350 C CA . ALA A 1 187 ? -49.151 -15.030 59.839 1.00 90.00 187 ALA A CA 1
ATOM 1351 C C . ALA A 1 187 ? -49.369 -16.368 60.572 1.00 90.00 187 ALA A C 1
ATOM 1353 O O . ALA A 1 187 ? -50.397 -16.562 61.224 1.00 90.00 187 ALA A O 1
ATOM 1354 N N . GLY A 1 188 ? -48.391 -17.279 60.514 1.00 88.06 188 GLY A N 1
ATOM 1355 C CA . GLY A 1 188 ? -48.430 -18.537 61.264 1.00 88.06 188 GLY A CA 1
ATOM 1356 C C . GLY A 1 188 ? -48.441 -18.326 62.783 1.00 88.06 188 GLY A C 1
ATOM 1357 O O . GLY A 1 188 ? -49.190 -18.997 63.495 1.00 88.06 188 GLY A O 1
ATOM 1358 N N . HIS A 1 189 ? -47.668 -17.360 63.287 1.00 83.38 189 HIS A N 1
ATOM 1359 C CA . HIS A 1 189 ? -47.670 -17.007 64.710 1.00 83.38 189 HIS A CA 1
ATOM 1360 C C . HIS A 1 189 ? -49.005 -16.409 65.175 1.00 83.38 189 HIS A C 1
ATOM 1362 O O . HIS A 1 189 ? -49.479 -16.766 66.252 1.00 83.38 189 HIS A O 1
ATOM 1368 N N . GLU A 1 190 ? -49.641 -15.547 64.377 1.00 77.62 190 GLU A N 1
ATOM 1369 C CA . GLU A 1 190 ? -50.961 -14.993 64.716 1.00 77.62 190 GLU A CA 1
ATOM 1370 C C . GLU A 1 190 ? -52.059 -16.060 64.769 1.00 77.62 190 GLU A C 1
ATOM 1372 O O . GLU A 1 190 ? -52.936 -15.998 65.630 1.00 77.62 190 GLU A O 1
ATOM 1377 N N . GLN A 1 191 ? -52.017 -17.049 63.874 1.00 74.25 191 GLN A N 1
ATOM 1378 C CA . GLN A 1 191 ? -52.973 -18.158 63.883 1.00 74.25 191 GLN A CA 1
ATOM 1379 C C . GLN A 1 191 ? -52.812 -19.054 65.114 1.00 74.25 191 GLN A C 1
ATOM 1381 O O . GLN A 1 191 ? -53.808 -19.538 65.638 1.00 74.25 191 GLN A O 1
ATOM 1386 N N . ALA A 1 192 ? -51.582 -19.247 65.595 1.00 72.56 192 ALA A N 1
ATOM 1387 C CA . ALA A 1 192 ? -51.302 -20.054 66.782 1.00 72.56 192 ALA A CA 1
ATOM 1388 C C . ALA A 1 192 ? -51.686 -19.369 68.110 1.00 72.56 192 ALA A C 1
ATOM 1390 O O . ALA A 1 192 ? -51.759 -20.038 69.139 1.00 72.56 192 ALA A O 1
ATOM 1391 N N . ALA A 1 193 ? -51.895 -18.049 68.107 1.00 70.19 193 ALA A N 1
ATOM 1392 C CA . ALA A 1 193 ? -52.215 -17.260 69.299 1.00 70.19 193 ALA A CA 1
ATOM 1393 C C . ALA A 1 193 ? -53.727 -17.037 69.528 1.00 70.19 193 ALA A C 1
ATOM 1395 O O . ALA A 1 193 ? -54.095 -16.425 70.533 1.00 70.19 193 ALA A O 1
ATOM 1396 N N . ARG A 1 194 ? -54.590 -17.490 68.610 1.00 58.53 194 ARG A N 1
ATOM 1397 C CA . ARG A 1 194 ? -56.059 -17.432 68.717 1.00 58.53 194 ARG A CA 1
ATOM 1398 C C . ARG A 1 194 ? -56.630 -18.759 69.197 1.00 58.53 194 ARG A C 1
ATOM 1400 O O . ARG A 1 194 ? -57.659 -18.703 69.903 1.00 58.53 194 ARG A O 1
#

Sequence (194 aa):
MIPVQKVLVRYTVTAGVLEYAVPFALYGTGDVNVSWAAAGDKETQTTLAPGSDYSVTVFRDMTGGKVTLADGKVPAGATLAIESAVPLTQELDLSNTATVDTEATEGQLDRMVQMIQQLGDGLSRAVKVNATDSSTPEELLASLYRARDIARDAAEAATDSEQAAEGSEQAAATSASRAAASEQAAAGHEQAAR

Radius of gyration: 33.73 Å; chains: 1; bounding box: 88×46×97 Å